Protein AF-A0A8T0DB21-F1 (afdb_monomer_lite)

Organism: NCBI:txid34504

Radius of gyration: 26.45 Å; chains: 1; bounding box: 52×48×106 Å

Foldseek 3Di:
DDDDDDPPPDPPPPPPPPQPQPWFKKKKKWKAWFKKAFPAQAAPVGHGADDDPPDDTFFFKKKKKFKFFDPDPGDGPDMDIATACPDPSHRPRMDGDDQATPPRAGGRHIDIGGLPTPFIWMWMWIARHGPDPVRTLDIDIGGAPDDHSVDAFAQVRWDKDWDWDADPRRGMTTIMIMTMGMDIDGDGPVVVVVVVVVVVVVVVVCVVVVD

Secondary structure (DSSP, 8-state):
----------------------EEEEEEEEEEEEEEEESS-B-TTSPBP--BTTB------EEEEEEEPPSSS--EEEEEEEESTTSTTTT-SEEE--SB-GGG-BSSEEEEEETTS-S-EEEEEEESSTT-GGGEEEEEEEE-----TT----TTTPPPEEEEEEETTTTEEEEEEEEEEEEEEE--HHHHHHHHHHHHHHHHHHHHHT-

Structure (mmCIF, N/CA/C/O backbone):
data_AF-A0A8T0DB21-F1
#
_entry.id   AF-A0A8T0DB21-F1
#
loop_
_atom_site.group_PDB
_atom_site.id
_atom_site.type_symbol
_atom_site.label_atom_id
_atom_site.label_alt_id
_atom_site.label_comp_id
_atom_site.label_asym_id
_atom_site.label_entity_id
_atom_site.label_seq_id
_atom_site.pdbx_PDB_ins_code
_atom_site.Cartn_x
_atom_site.Cartn_y
_atom_site.Cartn_z
_atom_site.occupancy
_atom_site.B_iso_or_equiv
_atom_site.auth_seq_id
_atom_site.auth_comp_id
_atom_site.auth_asym_id
_atom_site.auth_atom_id
_atom_site.pdbx_PDB_model_num
ATOM 1 N N . MET A 1 1 ? -33.278 -34.034 80.032 1.00 36.03 1 MET A N 1
ATOM 2 C CA . MET A 1 1 ? -32.032 -34.299 79.278 1.00 36.03 1 MET A CA 1
ATOM 3 C C . MET A 1 1 ? -32.394 -34.717 77.860 1.00 36.03 1 MET A C 1
ATOM 5 O O . MET A 1 1 ? -33.298 -35.528 77.734 1.00 36.03 1 MET A O 1
ATOM 9 N N . ARG A 1 2 ? -31.649 -34.200 76.863 1.00 31.23 2 ARG A N 1
ATOM 10 C CA . ARG A 1 2 ? -31.683 -34.497 75.406 1.00 31.23 2 ARG A CA 1
ATOM 11 C C . ARG A 1 2 ? -32.970 -34.057 74.681 1.00 31.23 2 ARG A C 1
ATOM 13 O O . ARG A 1 2 ? -34.056 -34.393 75.109 1.00 31.23 2 ARG A O 1
ATOM 20 N N . GLY A 1 3 ? -32.956 -33.317 73.577 1.00 28.53 3 GLY A N 1
ATOM 21 C CA . GLY A 1 3 ? -31.902 -32.670 72.796 1.00 28.53 3 GLY A CA 1
ATOM 22 C C . GLY A 1 3 ? -32.599 -31.888 71.672 1.00 28.53 3 GLY A C 1
ATOM 23 O O . GLY A 1 3 ? -33.492 -32.426 71.025 1.00 28.53 3 GLY A O 1
ATOM 24 N N . ARG A 1 4 ? -32.260 -30.609 71.475 1.00 31.77 4 ARG A N 1
ATOM 25 C CA . ARG A 1 4 ? -32.739 -29.819 70.330 1.00 31.77 4 ARG A CA 1
ATOM 26 C C . ARG A 1 4 ? -31.646 -29.817 69.267 1.00 31.77 4 ARG A C 1
ATOM 28 O O . ARG A 1 4 ? -30.603 -29.203 69.469 1.00 31.77 4 ARG A O 1
ATOM 35 N N . SER A 1 5 ? -31.891 -30.509 68.160 1.00 30.83 5 SER A N 1
ATOM 36 C CA . SER A 1 5 ? -31.097 -30.384 66.940 1.00 30.83 5 SER A CA 1
ATOM 37 C C . SER A 1 5 ? -31.326 -28.998 66.341 1.00 30.83 5 SER A C 1
ATOM 39 O O . SER A 1 5 ? -32.438 -28.670 65.933 1.00 30.83 5 SER A O 1
ATOM 41 N N . VAL A 1 6 ? -30.279 -28.177 66.310 1.00 32.19 6 VAL A N 1
ATOM 42 C CA . VAL A 1 6 ? -30.250 -26.925 65.551 1.00 32.19 6 VAL A CA 1
ATOM 43 C C . VAL A 1 6 ? -29.858 -27.283 64.121 1.00 32.19 6 VAL A C 1
ATOM 45 O O . VAL A 1 6 ? -28.717 -27.653 63.858 1.00 32.19 6 VAL A O 1
ATOM 48 N N . LEU A 1 7 ? -30.821 -27.218 63.202 1.00 30.28 7 LEU A N 1
ATOM 49 C CA . LEU A 1 7 ? -30.566 -27.336 61.771 1.00 30.28 7 LEU A CA 1
ATOM 50 C C . LEU A 1 7 ? -30.018 -25.984 61.285 1.00 30.28 7 LEU A C 1
ATOM 52 O O . LEU A 1 7 ? -30.763 -25.017 61.147 1.00 30.28 7 LEU A O 1
ATOM 56 N N . ILE A 1 8 ? -28.706 -25.897 61.065 1.00 34.16 8 ILE A N 1
ATOM 57 C CA . ILE A 1 8 ? -28.087 -24.751 60.389 1.00 34.16 8 ILE A CA 1
ATOM 58 C C . ILE A 1 8 ? -28.361 -24.927 58.894 1.00 34.16 8 ILE A C 1
ATOM 60 O O . ILE A 1 8 ? -27.695 -25.703 58.210 1.00 34.16 8 ILE A O 1
ATOM 64 N N . GLY A 1 9 ? -29.389 -24.240 58.397 1.00 29.66 9 GLY A N 1
ATOM 65 C CA . GLY A 1 9 ? -29.655 -24.120 56.969 1.00 29.66 9 GLY A CA 1
ATOM 66 C C . GLY A 1 9 ? -28.578 -23.258 56.317 1.00 29.66 9 GLY A C 1
ATOM 67 O O . GLY A 1 9 ? -28.604 -22.035 56.434 1.00 29.66 9 GLY A O 1
ATOM 68 N N . LEU A 1 10 ? -27.625 -23.899 55.641 1.00 31.42 10 LEU A N 1
ATOM 69 C CA . LEU A 1 10 ? -26.682 -23.233 54.750 1.00 31.42 10 LEU A CA 1
ATOM 70 C C . LEU A 1 10 ? -27.482 -22.675 53.558 1.00 31.42 10 LEU A C 1
ATOM 72 O O . LEU A 1 10 ? -27.858 -23.414 52.648 1.00 31.42 10 LEU A O 1
ATOM 76 N N . LEU A 1 11 ? -27.783 -21.375 53.573 1.00 32.22 11 LEU A N 1
ATOM 77 C CA . LEU A 1 11 ? -28.272 -20.667 52.392 1.00 32.22 11 LEU A CA 1
ATOM 78 C C . LEU A 1 11 ? -27.145 -20.659 51.350 1.00 32.22 11 LEU A C 1
ATOM 80 O O . LEU A 1 11 ? -26.222 -19.850 51.414 1.00 32.22 11 LEU A O 1
ATOM 84 N N . LEU A 1 12 ? -27.224 -21.579 50.388 1.00 31.39 12 LEU A N 1
ATOM 85 C CA . LEU A 1 12 ? -26.525 -21.488 49.109 1.00 31.39 12 LEU A CA 1
ATOM 86 C C . LEU A 1 12 ? -27.077 -20.267 48.365 1.00 31.39 12 LEU A C 1
ATOM 88 O O . LEU A 1 12 ? -28.037 -20.357 47.601 1.00 31.39 12 LEU A O 1
ATOM 92 N N . THR A 1 13 ? -26.482 -19.102 48.602 1.00 30.30 13 THR A N 1
ATOM 93 C CA . THR A 1 13 ? -26.614 -17.960 47.704 1.00 30.30 13 THR A CA 1
ATOM 94 C C . THR A 1 13 ? -25.937 -18.333 46.391 1.00 30.30 13 THR A C 1
ATOM 96 O O . THR A 1 13 ? -24.726 -18.213 46.216 1.00 30.30 13 THR A O 1
ATOM 99 N N . VAL A 1 14 ? -26.734 -18.829 45.445 1.00 31.25 14 VAL A N 1
ATOM 100 C CA . VAL A 1 14 ? -26.340 -18.881 44.040 1.00 31.25 14 VAL A CA 1
ATOM 101 C C . VAL A 1 14 ? -26.150 -17.432 43.606 1.00 31.25 14 VAL A C 1
ATOM 103 O O . VAL A 1 14 ? -27.110 -16.729 43.296 1.00 31.25 14 VAL A O 1
ATOM 106 N N . PHE A 1 15 ? -24.903 -16.960 43.628 1.00 30.09 15 PHE A N 1
ATOM 107 C CA . PHE A 1 15 ? -24.512 -15.766 42.897 1.00 30.09 15 PHE A CA 1
ATOM 108 C C . PHE A 1 15 ? -24.752 -16.061 41.417 1.00 30.09 15 PHE A C 1
ATOM 110 O O . PHE A 1 15 ? -23.891 -16.598 40.721 1.00 30.09 15 PHE A O 1
ATOM 117 N N . VAL A 1 16 ? -25.940 -15.718 40.924 1.00 32.66 16 VAL A N 1
ATOM 118 C CA . VAL A 1 16 ? -26.150 -15.507 39.497 1.00 32.66 16 VAL A CA 1
ATOM 119 C C . VAL A 1 16 ? -25.375 -14.236 39.179 1.00 32.66 16 VAL A C 1
ATOM 121 O O . VAL A 1 16 ? -25.896 -13.128 39.276 1.00 32.66 16 VAL A O 1
ATOM 124 N N . SER A 1 17 ? -24.077 -14.380 38.898 1.00 35.19 17 SER A N 1
ATOM 125 C CA . SER A 1 17 ? -23.310 -13.286 38.320 1.00 35.19 17 SER A CA 1
ATOM 126 C C . SER A 1 17 ? -24.061 -12.843 37.065 1.00 35.19 17 SER A C 1
ATOM 128 O O . SER A 1 17 ? -24.335 -13.697 36.213 1.00 35.19 17 SER A O 1
ATOM 130 N N . PRO A 1 18 ? -24.427 -11.556 36.926 1.00 40.50 18 PRO A N 1
ATOM 131 C CA . PRO A 1 18 ? -24.965 -11.087 35.665 1.00 40.50 18 PRO A CA 1
ATOM 132 C C . PRO A 1 18 ? -23.928 -11.436 34.603 1.00 40.50 18 PRO A C 1
ATOM 134 O O . PRO A 1 18 ? -22.737 -11.160 34.772 1.00 40.50 18 PRO A O 1
ATOM 137 N N . VAL A 1 19 ? -24.361 -12.101 33.534 1.00 42.97 19 VAL A N 1
ATOM 138 C CA . VAL A 1 19 ? -23.538 -12.264 32.340 1.00 42.97 19 VAL A CA 1
ATOM 139 C C . VAL A 1 19 ? -23.320 -10.850 31.817 1.00 42.97 19 VAL A C 1
ATOM 141 O O . VAL A 1 19 ? -24.150 -10.303 31.095 1.00 42.97 19 VAL A O 1
ATOM 144 N N . VAL A 1 20 ? -22.243 -10.205 32.268 1.00 43.56 20 VAL A N 1
ATOM 145 C CA . VAL A 1 20 ? -21.832 -8.905 31.757 1.00 43.56 20 VAL A CA 1
ATOM 146 C C . VAL A 1 20 ? 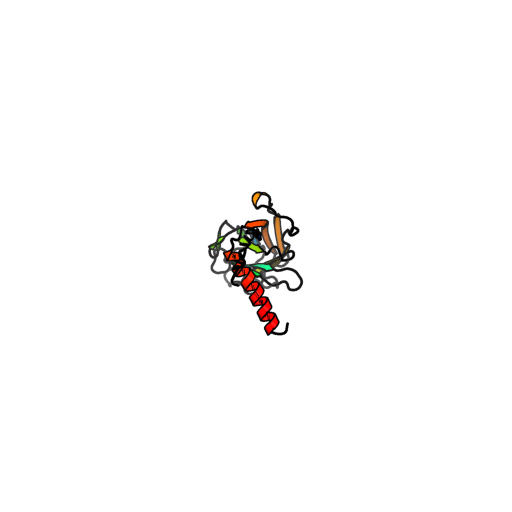-21.383 -9.173 30.330 1.00 43.56 20 VAL A C 1
ATOM 148 O O . VAL A 1 20 ? -20.265 -9.630 30.082 1.00 43.56 20 VAL A O 1
ATOM 151 N N . ASN A 1 21 ? -22.299 -8.957 29.387 1.00 45.28 21 ASN A N 1
ATOM 152 C CA . ASN A 1 21 ? -22.009 -8.961 27.964 1.00 45.28 21 ASN A CA 1
ATOM 153 C C . ASN A 1 21 ? -21.019 -7.827 27.696 1.00 45.28 21 ASN A C 1
ATOM 155 O O . ASN A 1 21 ? -21.396 -6.687 27.437 1.00 45.28 21 ASN A O 1
ATOM 159 N N . HIS A 1 22 ? -19.728 -8.129 27.800 1.00 53.56 22 HIS A N 1
ATOM 160 C CA . HIS A 1 22 ? -18.688 -7.191 27.424 1.00 53.56 22 HIS A CA 1
ATOM 161 C C . HIS A 1 22 ? -18.639 -7.117 25.902 1.00 53.56 22 HIS A C 1
ATOM 163 O O . HIS A 1 22 ? -18.073 -7.985 25.228 1.00 53.56 22 HIS A O 1
ATOM 169 N N . THR A 1 23 ? -19.226 -6.057 25.360 1.00 59.41 23 THR A N 1
ATOM 170 C CA . THR A 1 23 ? -19.050 -5.673 23.964 1.00 59.41 23 THR A CA 1
ATOM 171 C C . THR A 1 23 ? -17.566 -5.416 23.731 1.00 59.41 23 THR A C 1
ATOM 173 O O . THR A 1 23 ? -16.976 -4.521 24.336 1.00 59.41 23 THR A O 1
ATOM 176 N N . THR A 1 24 ? -16.933 -6.233 22.889 1.00 68.12 24 THR A N 1
ATOM 177 C CA . THR A 1 24 ? -15.571 -5.948 22.437 1.00 68.12 24 THR A CA 1
ATOM 178 C C . THR A 1 24 ? -15.682 -5.153 21.144 1.00 68.12 24 THR A C 1
ATOM 180 O O . THR A 1 24 ? -16.337 -5.586 20.198 1.00 68.12 24 THR A O 1
ATOM 183 N N . SER A 1 25 ? -15.048 -3.986 21.107 1.00 73.00 25 SER A N 1
ATOM 184 C CA . SER A 1 25 ? -14.951 -3.163 19.905 1.00 73.00 25 SER A CA 1
ATOM 185 C C . SER A 1 25 ? -13.592 -3.378 19.246 1.00 73.00 25 SER A C 1
ATOM 187 O O . SER A 1 25 ? -12.566 -3.309 19.925 1.00 73.00 25 SER A O 1
ATOM 189 N N . LEU A 1 26 ? -13.573 -3.594 17.938 1.00 86.44 26 LEU A N 1
ATOM 190 C CA . LEU A 1 26 ? -12.357 -3.684 17.136 1.00 86.44 26 LEU A CA 1
ATOM 191 C C . LEU A 1 26 ? -12.421 -2.652 16.018 1.00 86.44 26 LEU A C 1
ATOM 193 O O . LEU A 1 26 ? -13.464 -2.478 15.394 1.00 86.44 26 LEU A O 1
ATOM 197 N N . ARG A 1 27 ? -11.313 -1.970 15.743 1.00 89.06 27 ARG A N 1
ATOM 198 C CA . ARG A 1 27 ? -11.258 -1.026 14.631 1.00 89.06 27 ARG A CA 1
ATOM 199 C C . ARG A 1 27 ? -10.870 -1.742 13.360 1.00 89.06 27 ARG A C 1
ATOM 201 O O . ARG A 1 27 ? -9.979 -2.587 13.342 1.00 89.06 27 ARG A O 1
ATOM 208 N N . VAL A 1 28 ? -11.560 -1.389 12.293 1.00 92.38 28 VAL A N 1
ATOM 209 C CA . VAL A 1 28 ? -11.324 -1.915 10.962 1.00 92.38 28 VAL A CA 1
ATOM 210 C C . VAL A 1 28 ? -10.808 -0.779 10.104 1.00 92.38 28 VAL A C 1
ATOM 212 O O . VAL A 1 28 ? -11.461 0.254 9.974 1.00 92.38 28 VAL A O 1
ATOM 215 N N . VAL A 1 29 ? -9.633 -0.983 9.518 1.00 94.56 29 VAL A N 1
ATOM 216 C CA . VAL A 1 29 ? -9.047 -0.085 8.525 1.00 94.56 29 VAL A CA 1
ATOM 217 C C . VAL A 1 29 ? -9.172 -0.772 7.174 1.00 94.56 29 VAL A C 1
ATOM 219 O O . VAL A 1 29 ? -8.569 -1.819 6.939 1.00 94.56 29 VAL A O 1
ATOM 222 N N . LEU A 1 30 ? -9.979 -0.196 6.290 1.00 96.94 30 LEU A N 1
ATOM 223 C CA . LEU A 1 30 ? -10.076 -0.614 4.901 1.00 96.94 30 LEU A CA 1
ATOM 224 C C . LEU A 1 30 ? -9.165 0.249 4.038 1.00 96.94 30 LEU A C 1
ATOM 226 O O . LEU A 1 30 ? -9.228 1.475 4.111 1.00 96.94 30 LEU A O 1
ATOM 230 N N . VAL A 1 31 ? -8.364 -0.389 3.189 1.00 97.81 31 VAL A N 1
ATOM 231 C CA . VAL A 1 31 ? -7.468 0.283 2.242 1.00 97.81 31 VAL A CA 1
ATOM 232 C C . VAL A 1 31 ? -7.844 -0.138 0.831 1.00 97.81 31 VAL A C 1
ATOM 234 O O . VAL A 1 31 ? -7.648 -1.289 0.440 1.00 97.81 31 VAL A O 1
ATOM 237 N N . ARG A 1 32 ? -8.403 0.797 0.065 1.00 98.12 32 ARG A N 1
ATOM 238 C CA . ARG A 1 32 ? -8.745 0.611 -1.342 1.00 98.12 32 ARG A CA 1
ATOM 239 C C . ARG A 1 32 ? -7.638 1.165 -2.220 1.00 98.12 32 ARG A C 1
ATOM 241 O O . ARG A 1 32 ? -7.385 2.363 -2.197 1.00 98.12 32 ARG A O 1
ATOM 248 N N . TRP A 1 33 ? -7.026 0.317 -3.027 1.00 97.75 33 TRP A N 1
ATOM 249 C CA . TRP A 1 33 ? -6.089 0.732 -4.064 1.00 97.75 33 TRP A CA 1
ATOM 250 C C . TRP A 1 33 ? -6.864 1.118 -5.322 1.00 97.75 33 TRP A C 1
ATOM 252 O O . TRP A 1 33 ? -7.788 0.401 -5.702 1.00 97.75 33 TRP A O 1
ATOM 262 N N . SER A 1 34 ? -6.497 2.225 -5.966 1.00 97.88 34 SER A N 1
ATOM 263 C CA . SER A 1 34 ? -7.195 2.718 -7.163 1.00 97.88 34 SER A CA 1
ATOM 264 C C . SER A 1 34 ? -6.284 2.725 -8.384 1.00 97.88 34 SER A C 1
ATOM 266 O O . SER A 1 34 ? -6.613 2.135 -9.413 1.00 97.88 34 SER A O 1
ATOM 268 N N . LYS A 1 35 ? -5.110 3.354 -8.270 1.00 98.00 35 LYS A N 1
ATOM 269 C CA . LYS A 1 35 ? -4.179 3.508 -9.390 1.00 98.00 35 LYS A CA 1
ATOM 270 C C . LYS A 1 35 ? -2.732 3.499 -8.918 1.00 98.00 35 LYS A C 1
ATOM 272 O O . LYS A 1 35 ? -2.417 4.074 -7.882 1.00 98.00 35 LYS A O 1
ATOM 277 N N . PHE A 1 36 ? -1.861 2.898 -9.713 1.00 97.38 36 PHE A N 1
ATOM 278 C CA . PHE A 1 36 ? -0.420 3.113 -9.672 1.00 97.38 36 PHE A CA 1
ATOM 279 C C . PHE A 1 36 ? 0.024 3.664 -11.024 1.00 97.38 36 PHE A C 1
ATOM 281 O O . PHE A 1 36 ? -0.455 3.221 -12.071 1.00 97.38 36 PHE A O 1
ATOM 288 N N . HIS A 1 37 ? 0.931 4.632 -11.003 1.00 96.00 37 HIS A N 1
ATOM 289 C CA . HIS A 1 37 ? 1.578 5.138 -12.199 1.00 96.00 37 HIS A CA 1
ATOM 290 C C . HIS A 1 37 ? 3.049 5.443 -11.930 1.00 96.00 37 HIS A C 1
ATOM 292 O O . HIS A 1 37 ? 3.384 6.078 -10.934 1.00 96.00 37 HIS A O 1
ATOM 298 N N . GLN A 1 38 ? 3.908 5.037 -12.853 1.00 92.69 38 GLN A N 1
ATOM 299 C CA . GLN A 1 38 ? 5.325 5.348 -12.871 1.00 92.69 38 GLN A CA 1
ATOM 300 C C . GLN A 1 38 ? 5.675 5.993 -14.210 1.00 92.69 38 GLN A C 1
ATOM 302 O O . GLN A 1 38 ? 5.597 5.352 -15.262 1.00 92.69 38 GLN A O 1
ATOM 307 N N . ALA A 1 39 ? 6.080 7.262 -14.174 1.00 89.56 39 ALA A N 1
ATOM 308 C CA . ALA A 1 39 ? 6.389 8.008 -15.392 1.00 89.56 39 ALA A CA 1
ATOM 309 C C . ALA A 1 39 ? 7.773 7.658 -15.963 1.00 89.56 39 ALA A C 1
ATOM 311 O O . ALA A 1 39 ? 7.979 7.750 -17.172 1.00 89.56 39 ALA A O 1
ATOM 312 N N . ALA A 1 40 ? 8.719 7.247 -15.112 1.00 87.94 40 ALA A N 1
ATOM 313 C CA . ALA A 1 40 ? 10.057 6.844 -15.531 1.00 87.94 40 ALA A CA 1
ATOM 314 C C . ALA A 1 40 ? 10.494 5.548 -14.828 1.00 87.94 40 ALA A C 1
ATOM 316 O O . ALA A 1 40 ? 10.259 5.410 -13.629 1.00 87.94 40 ALA A O 1
ATOM 317 N N . PRO A 1 41 ? 11.134 4.609 -15.545 1.00 89.06 41 PRO A N 1
ATOM 318 C CA . PRO A 1 41 ? 11.516 3.296 -15.030 1.00 89.06 41 PRO A CA 1
ATOM 319 C C . PRO A 1 41 ? 12.806 3.370 -14.196 1.00 89.06 41 PRO A C 1
ATOM 321 O O . PRO A 1 41 ? 13.816 2.760 -14.536 1.00 89.06 41 PRO A O 1
ATOM 324 N N . ILE A 1 42 ? 12.776 4.172 -13.136 1.00 89.25 42 ILE A N 1
ATOM 325 C CA . ILE A 1 42 ? 13.904 4.446 -12.243 1.00 89.25 42 ILE A CA 1
ATOM 326 C C . ILE A 1 42 ? 13.543 4.014 -10.827 1.00 89.25 42 ILE A C 1
ATOM 328 O O . ILE A 1 42 ? 12.421 4.236 -10.360 1.00 89.25 42 ILE A O 1
ATOM 332 N N . GLN A 1 43 ? 14.509 3.398 -10.159 1.00 89.44 43 GLN A N 1
ATOM 333 C CA . GLN A 1 43 ? 14.459 3.075 -8.744 1.00 89.44 43 GLN A CA 1
ATOM 334 C C . GLN A 1 43 ? 14.656 4.337 -7.896 1.00 89.44 43 GLN A C 1
ATOM 336 O O . GLN A 1 43 ? 15.034 5.400 -8.395 1.00 89.44 43 GLN A O 1
ATOM 341 N N . LEU A 1 44 ? 14.380 4.234 -6.597 1.00 87.94 44 LEU A N 1
ATOM 342 C CA . LEU A 1 44 ? 14.502 5.347 -5.660 1.00 87.94 44 LEU A CA 1
ATOM 343 C C . LEU A 1 44 ? 15.949 5.844 -5.521 1.00 87.94 44 LEU A C 1
ATOM 345 O O . LEU A 1 44 ? 16.160 7.026 -5.267 1.00 87.94 44 LEU A O 1
ATOM 349 N N . ASP A 1 45 ? 16.928 4.961 -5.713 1.00 87.75 45 ASP A N 1
ATOM 350 C CA . ASP A 1 45 ? 18.361 5.273 -5.696 1.00 87.75 45 ASP A CA 1
ATOM 351 C C . ASP A 1 45 ? 18.894 5.829 -7.033 1.00 87.75 45 ASP A C 1
ATOM 353 O O . ASP A 1 45 ? 20.085 6.098 -7.168 1.00 87.75 45 ASP A O 1
ATOM 357 N N . GLY A 1 46 ? 18.019 6.010 -8.028 1.00 86.31 46 GLY A N 1
ATOM 358 C CA . GLY A 1 46 ? 18.364 6.542 -9.343 1.00 86.31 46 GLY A CA 1
ATOM 359 C C . GLY A 1 46 ? 18.839 5.502 -10.358 1.00 86.31 46 GLY A C 1
ATOM 360 O O . GLY A 1 46 ? 19.014 5.854 -11.526 1.00 86.31 46 GLY A O 1
ATOM 361 N N . ARG A 1 47 ? 18.997 4.226 -9.982 1.00 87.44 47 ARG A N 1
ATOM 362 C CA . ARG A 1 47 ? 19.323 3.168 -10.948 1.00 87.44 47 ARG A CA 1
ATOM 363 C C . ARG A 1 47 ? 18.132 2.890 -11.871 1.00 87.44 47 ARG A C 1
ATOM 365 O O . ARG A 1 47 ? 16.983 2.911 -11.419 1.00 87.44 47 ARG A O 1
ATOM 372 N N . PRO A 1 48 ? 18.358 2.602 -13.162 1.00 87.06 48 PRO A N 1
ATOM 373 C CA . PRO A 1 48 ? 17.283 2.145 -14.028 1.00 87.06 48 PRO A CA 1
ATOM 374 C C . PRO A 1 48 ? 16.751 0.788 -13.545 1.00 87.06 48 PRO A C 1
ATOM 376 O O . PRO A 1 48 ? 17.485 -0.048 -13.015 1.00 87.06 48 PRO A O 1
ATOM 379 N N . CYS A 1 49 ? 15.461 0.548 -13.751 1.00 85.25 49 CYS A N 1
ATOM 380 C CA . CYS A 1 49 ? 14.907 -0.800 -13.673 1.00 85.25 49 CYS A CA 1
ATOM 381 C C . CYS A 1 49 ? 15.478 -1.683 -14.786 1.00 85.25 49 CYS A C 1
ATOM 383 O O . CYS A 1 49 ? 16.049 -1.168 -15.747 1.00 85.25 49 CYS A O 1
ATOM 385 N N . VAL A 1 50 ? 15.300 -3.004 -14.657 1.00 75.31 50 VAL A N 1
ATOM 386 C CA . VAL A 1 50 ? 15.867 -4.009 -15.571 1.00 75.31 50 VAL A CA 1
ATOM 387 C C . VAL A 1 50 ? 15.744 -3.558 -17.030 1.00 75.31 50 VAL A C 1
ATOM 389 O O . VAL A 1 50 ? 14.643 -3.360 -17.551 1.00 75.31 50 VAL A O 1
ATOM 392 N N . SER A 1 51 ? 16.902 -3.387 -17.663 1.00 62.59 51 SER A N 1
ATOM 393 C CA . SER A 1 51 ? 17.057 -3.117 -19.086 1.00 62.59 51 SER A CA 1
ATOM 394 C C . SER A 1 51 ? 17.602 -4.389 -19.716 1.00 62.59 51 SER A C 1
ATOM 396 O O . SER A 1 51 ? 18.613 -4.915 -19.261 1.00 62.59 51 SER A O 1
ATOM 398 N N . THR A 1 52 ? 16.927 -4.904 -20.737 1.00 59.22 52 THR A N 1
ATOM 399 C CA . THR A 1 52 ? 17.543 -5.887 -21.639 1.00 59.22 52 THR A CA 1
ATOM 400 C C . THR A 1 52 ? 17.917 -5.147 -22.913 1.00 59.22 52 THR A C 1
ATOM 402 O O . THR A 1 52 ? 17.225 -4.195 -23.268 1.00 59.22 52 THR A O 1
ATOM 405 N N . ASP A 1 53 ? 18.956 -5.581 -23.628 1.00 56.06 53 ASP A N 1
ATOM 406 C CA . ASP A 1 53 ? 19.463 -4.895 -24.835 1.00 56.06 53 ASP A CA 1
ATOM 407 C C . ASP A 1 53 ? 18.399 -4.655 -25.924 1.00 56.06 53 ASP A C 1
ATOM 409 O O . ASP A 1 53 ? 18.602 -3.871 -26.846 1.00 56.06 53 ASP A O 1
ATOM 413 N N . LYS A 1 54 ? 17.242 -5.324 -25.825 1.00 62.03 54 LYS A N 1
ATOM 414 C CA . LYS A 1 54 ? 16.144 -5.266 -26.795 1.00 62.03 54 LYS A CA 1
ATOM 415 C C . LYS A 1 54 ? 14.915 -4.479 -26.327 1.00 62.03 54 LYS A C 1
ATOM 417 O O . LYS A 1 54 ? 13.982 -4.333 -27.115 1.00 62.03 54 LYS A O 1
ATOM 422 N N . GLN A 1 55 ? 14.853 -4.006 -25.079 1.00 64.12 55 GLN A N 1
ATOM 423 C CA . GLN A 1 55 ? 13.673 -3.310 -24.550 1.00 64.12 55 GLN A CA 1
ATOM 424 C C . GLN A 1 55 ? 14.046 -2.115 -23.672 1.00 64.12 55 GLN A C 1
ATOM 426 O O . GLN A 1 55 ? 14.984 -2.205 -22.880 1.00 64.12 55 GLN A O 1
ATOM 431 N N . PRO A 1 56 ? 13.282 -1.007 -23.754 1.00 67.25 56 PRO A N 1
ATOM 432 C CA . PRO A 1 56 ? 13.475 0.108 -22.843 1.00 67.25 56 PRO A CA 1
ATOM 433 C C . PRO A 1 56 ? 13.283 -0.371 -21.396 1.00 67.25 56 PRO A C 1
ATOM 435 O O . PRO A 1 56 ? 12.423 -1.229 -21.155 1.00 67.25 56 PRO A O 1
ATOM 438 N N . PRO A 1 57 ? 14.031 0.193 -20.431 1.00 77.31 57 PRO A N 1
ATOM 439 C CA . PRO A 1 57 ? 13.940 -0.211 -19.038 1.00 77.31 57 PRO A CA 1
ATOM 440 C C . PRO A 1 57 ? 12.489 -0.161 -18.559 1.00 77.31 57 PRO A C 1
ATOM 442 O O . PRO A 1 57 ? 11.730 0.770 -18.865 1.00 77.31 57 PRO A O 1
ATOM 445 N N . SER A 1 58 ? 12.082 -1.189 -17.823 1.00 81.88 58 SER A N 1
ATOM 446 C CA . SER A 1 58 ? 10.743 -1.257 -17.253 1.00 81.88 58 SER A CA 1
ATOM 447 C C . SER A 1 58 ? 10.759 -1.999 -15.928 1.00 81.88 58 SER A C 1
ATOM 449 O O . SER A 1 58 ? 11.493 -2.967 -15.738 1.00 81.88 58 SER A O 1
ATOM 451 N N . CYS A 1 59 ? 9.950 -1.512 -14.995 1.00 88.56 59 CYS A N 1
ATOM 452 C CA . CYS A 1 59 ? 9.873 -2.043 -13.645 1.00 88.56 59 CYS A CA 1
ATOM 453 C C . CYS A 1 59 ? 8.695 -3.010 -13.529 1.00 88.56 59 CYS A C 1
ATOM 455 O O . CYS A 1 59 ? 7.650 -2.808 -14.150 1.00 88.56 59 CYS A O 1
ATOM 457 N N . SER A 1 60 ? 8.840 -4.041 -12.703 1.00 91.88 60 SER A N 1
ATOM 458 C CA . SER A 1 60 ? 7.736 -4.940 -12.346 1.00 91.88 60 SER A CA 1
ATOM 459 C C . SER A 1 60 ? 7.304 -4.641 -10.912 1.00 91.88 60 SER A C 1
ATOM 461 O O . SER A 1 60 ? 7.885 -5.198 -9.988 1.00 91.88 60 SER A O 1
ATOM 463 N N . PRO A 1 61 ? 6.347 -3.719 -10.694 1.00 94.06 61 PRO A N 1
ATOM 464 C CA . PRO A 1 61 ? 6.029 -3.243 -9.357 1.00 94.06 61 PRO A CA 1
ATOM 465 C C . PRO A 1 61 ? 5.423 -4.349 -8.483 1.00 94.06 61 PRO A C 1
ATOM 467 O O . PRO A 1 61 ? 4.369 -4.914 -8.796 1.00 94.06 61 PRO A O 1
ATOM 470 N N . ALA A 1 62 ? 6.073 -4.603 -7.354 1.00 95.44 62 ALA A N 1
ATOM 471 C CA . ALA A 1 62 ? 5.582 -5.394 -6.237 1.00 95.44 62 ALA A CA 1
ATOM 472 C C . ALA A 1 62 ? 5.269 -4.466 -5.059 1.00 95.44 62 ALA A C 1
ATOM 474 O O . ALA A 1 62 ? 6.071 -3.604 -4.695 1.00 95.44 62 ALA A O 1
ATOM 475 N N . PHE A 1 63 ? 4.088 -4.633 -4.476 1.00 96.62 63 PHE A N 1
ATOM 476 C CA . PHE A 1 63 ? 3.523 -3.764 -3.454 1.00 96.62 63 PHE A CA 1
ATOM 477 C C . PHE A 1 63 ? 3.506 -4.487 -2.115 1.00 96.62 63 PHE A C 1
ATOM 479 O O . PHE A 1 63 ? 2.923 -5.564 -1.984 1.00 96.62 63 PHE A O 1
ATOM 486 N N . GLU A 1 64 ? 4.094 -3.862 -1.109 1.00 96.38 64 GLU A N 1
ATOM 487 C CA . GLU A 1 64 ? 3.978 -4.259 0.283 1.00 96.38 64 GLU A CA 1
ATOM 488 C C . GLU A 1 64 ? 3.263 -3.155 1.054 1.00 96.38 64 GLU A C 1
ATOM 490 O O . GLU A 1 64 ? 3.588 -1.973 0.934 1.00 96.38 64 GLU A O 1
ATOM 495 N N . ILE A 1 65 ? 2.286 -3.545 1.862 1.00 96.75 65 ILE A N 1
ATOM 496 C CA . ILE A 1 65 ? 1.631 -2.664 2.817 1.00 96.75 65 ILE A CA 1
ATOM 497 C C . ILE A 1 65 ? 1.705 -3.282 4.199 1.00 96.75 65 ILE A C 1
ATOM 499 O O . ILE A 1 65 ? 1.441 -4.468 4.389 1.00 96.75 65 ILE A O 1
ATOM 503 N N . CYS A 1 66 ? 2.069 -2.452 5.159 1.00 95.31 66 CYS A N 1
ATOM 504 C CA . CYS A 1 66 ? 2.290 -2.832 6.532 1.00 95.31 66 CYS A CA 1
ATOM 505 C C . CYS A 1 66 ? 1.514 -1.886 7.451 1.00 95.31 66 CYS A C 1
ATOM 507 O O . CYS A 1 66 ? 1.701 -0.669 7.399 1.00 95.31 66 CYS A O 1
ATOM 509 N N . LEU A 1 67 ? 0.659 -2.439 8.307 1.00 94.25 67 LEU A N 1
ATOM 510 C CA . LEU A 1 67 ? 0.091 -1.719 9.437 1.00 94.25 67 LEU A CA 1
ATOM 511 C C . LEU A 1 67 ? 1.155 -1.610 10.528 1.00 94.25 67 LEU A C 1
ATOM 513 O O . LEU A 1 67 ? 1.655 -2.619 11.026 1.00 94.25 67 LEU A O 1
ATOM 517 N N . LEU A 1 68 ? 1.492 -0.380 10.894 1.00 91.88 68 LEU A N 1
ATOM 518 C CA . LEU A 1 68 ? 2.392 -0.078 11.993 1.00 91.88 68 LEU A CA 1
ATOM 519 C C . LEU A 1 68 ? 1.586 0.176 13.264 1.00 91.88 68 LEU A C 1
ATOM 521 O O . LEU A 1 68 ? 0.624 0.952 13.238 1.00 91.88 68 LEU A O 1
ATOM 525 N N . ASN A 1 69 ? 2.031 -0.412 14.373 1.00 85.31 69 ASN A N 1
ATOM 526 C CA . ASN A 1 69 ? 1.590 0.018 15.696 1.00 85.31 69 ASN A CA 1
ATOM 527 C C . ASN A 1 69 ? 2.074 1.454 15.996 1.00 85.31 69 ASN A C 1
ATOM 529 O O . ASN A 1 69 ? 2.833 2.080 15.241 1.00 85.31 69 ASN A O 1
ATOM 533 N N . SER A 1 70 ? 1.613 1.998 17.116 1.00 74.25 70 SER A N 1
ATOM 534 C CA . SER A 1 70 ? 1.932 3.359 17.530 1.00 74.25 70 SER A CA 1
ATOM 535 C C . SER A 1 70 ? 3.416 3.609 17.827 1.00 74.25 70 SER A C 1
ATOM 537 O O . SER A 1 70 ? 4.205 2.704 18.090 1.00 74.25 70 SER A O 1
ATOM 539 N N . PHE A 1 71 ? 3.777 4.895 17.886 1.00 57.91 71 PHE A N 1
ATOM 540 C CA . PHE A 1 71 ? 5.046 5.366 18.458 1.00 57.91 71 PHE A CA 1
ATOM 541 C C . PHE A 1 71 ? 5.267 4.816 19.889 1.00 57.91 71 PHE A C 1
ATOM 543 O O . PHE A 1 71 ? 4.277 4.627 20.602 1.00 57.91 71 PHE A O 1
ATOM 550 N N . PRO A 1 72 ? 6.522 4.607 20.347 1.00 57.69 72 PRO A N 1
ATOM 551 C CA . PRO A 1 72 ? 7.791 4.888 19.660 1.00 57.69 72 PRO A CA 1
ATOM 552 C C . PRO A 1 72 ? 8.348 3.739 18.811 1.00 57.69 72 PRO A C 1
ATOM 554 O O . PRO A 1 72 ? 9.024 3.987 17.816 1.00 57.69 72 PRO A O 1
ATOM 557 N N . ASN A 1 73 ? 8.013 2.491 19.129 1.00 65.19 73 ASN A N 1
ATOM 558 C CA . ASN A 1 73 ? 8.532 1.320 18.426 1.00 65.19 73 ASN A CA 1
ATOM 559 C C . ASN A 1 73 ? 7.571 0.891 17.317 1.00 65.19 73 ASN A C 1
ATOM 561 O O . ASN A 1 73 ? 6.939 -0.156 17.443 1.00 65.19 73 ASN A O 1
ATOM 565 N N . ARG A 1 74 ? 7.483 1.705 16.251 1.00 77.69 74 ARG A N 1
ATOM 566 C CA . ARG A 1 74 ? 6.690 1.421 15.041 1.00 77.69 74 ARG A CA 1
ATOM 567 C C . ARG A 1 74 ? 7.144 0.109 14.398 1.00 77.69 74 ARG A C 1
ATOM 569 O O . ARG A 1 74 ? 8.068 0.085 13.588 1.00 77.69 74 ARG A O 1
ATOM 576 N N . ARG A 1 75 ? 6.495 -0.984 14.768 1.00 86.81 75 ARG A N 1
ATOM 577 C CA . ARG A 1 75 ? 6.692 -2.332 14.246 1.00 86.81 75 ARG A CA 1
ATOM 578 C C . ARG A 1 75 ? 5.523 -2.707 13.360 1.00 86.81 75 ARG A C 1
ATOM 580 O O . ARG A 1 75 ? 4.385 -2.308 13.603 1.00 86.81 75 ARG A O 1
ATOM 587 N N . CYS A 1 76 ? 5.827 -3.505 12.346 1.00 90.62 76 CYS A N 1
ATOM 588 C CA . CYS A 1 76 ? 4.805 -4.074 11.495 1.00 90.62 76 CYS A CA 1
ATOM 589 C C . CYS A 1 76 ? 3.996 -5.119 12.259 1.00 90.62 76 CYS A C 1
ATOM 591 O O . CYS A 1 76 ? 4.572 -6.087 12.750 1.00 90.62 76 CYS A O 1
ATOM 593 N N . THR A 1 77 ? 2.684 -4.928 12.363 1.00 90.94 77 THR A N 1
ATOM 594 C CA . THR A 1 77 ? 1.780 -5.873 13.035 1.00 90.94 77 THR A CA 1
ATOM 595 C C . THR A 1 77 ? 0.995 -6.723 12.044 1.00 90.94 77 THR A C 1
ATOM 597 O O . THR A 1 77 ? 0.710 -7.882 12.326 1.00 90.94 77 THR A O 1
ATOM 600 N N . GLN A 1 78 ? 0.674 -6.174 10.871 1.00 93.56 78 GLN A N 1
ATOM 601 C CA . GLN A 1 78 ? 0.001 -6.877 9.779 1.00 93.56 78 GLN A CA 1
ATOM 602 C C . GLN A 1 78 ? 0.599 -6.446 8.445 1.00 93.56 78 GLN A C 1
ATOM 604 O O . GLN A 1 78 ? 0.646 -5.252 8.152 1.00 93.56 78 GLN A O 1
ATOM 609 N N . THR A 1 79 ? 0.989 -7.415 7.620 1.00 95.12 79 THR A N 1
ATOM 610 C CA . THR A 1 79 ? 1.578 -7.175 6.298 1.00 95.12 79 THR A CA 1
ATOM 611 C C . THR A 1 79 ? 0.726 -7.820 5.216 1.00 95.12 79 THR A C 1
ATOM 613 O O . THR A 1 79 ? 0.167 -8.899 5.403 1.00 95.12 79 THR A O 1
ATOM 616 N N . SER A 1 80 ? 0.638 -7.186 4.054 1.00 95.44 80 SER A N 1
ATOM 617 C CA . SER A 1 80 ? 0.098 -7.788 2.837 1.00 95.44 80 SER A CA 1
ATOM 618 C C . SER A 1 80 ? 0.984 -7.441 1.649 1.00 95.44 80 SER A C 1
ATOM 620 O O . SER A 1 80 ? 1.519 -6.336 1.561 1.00 95.44 80 SER A O 1
ATOM 622 N N . ARG A 1 81 ? 1.153 -8.409 0.749 1.00 95.62 81 ARG A N 1
ATOM 623 C CA . ARG A 1 81 ? 2.078 -8.361 -0.386 1.00 95.62 81 ARG A CA 1
ATOM 624 C C . ARG A 1 81 ? 1.372 -8.819 -1.652 1.00 95.62 81 ARG A C 1
ATOM 626 O O . ARG A 1 81 ? 0.651 -9.812 -1.613 1.00 95.62 81 ARG A O 1
ATOM 633 N N . PHE A 1 82 ? 1.560 -8.103 -2.755 1.00 95.31 82 PHE A N 1
ATOM 634 C CA . PHE A 1 82 ? 0.966 -8.448 -4.049 1.00 95.31 82 PHE A CA 1
ATOM 635 C C . PHE A 1 82 ? 1.707 -7.788 -5.214 1.00 95.31 82 PHE A C 1
ATOM 637 O O . PHE A 1 82 ? 2.470 -6.845 -5.028 1.00 95.31 82 PHE A O 1
ATOM 644 N N . GLY A 1 83 ? 1.431 -8.242 -6.436 1.00 93.94 83 GLY A N 1
ATOM 645 C CA . GLY A 1 83 ? 2.106 -7.750 -7.637 1.00 93.94 83 GLY A CA 1
ATOM 646 C C . GLY A 1 83 ? 3.423 -8.471 -7.892 1.00 93.94 83 GLY A C 1
ATOM 647 O O . GLY A 1 83 ? 3.582 -9.615 -7.476 1.00 93.94 83 GLY A O 1
ATOM 648 N N . GLY A 1 84 ? 4.336 -7.808 -8.596 1.00 89.69 84 GLY A N 1
ATOM 649 C CA . GLY A 1 84 ? 5.628 -8.382 -8.945 1.00 89.69 84 GLY A CA 1
ATOM 650 C C . GLY A 1 84 ? 5.664 -9.107 -10.286 1.00 89.69 84 GLY A C 1
ATOM 651 O O . GLY A 1 84 ? 4.736 -9.019 -11.102 1.00 89.69 84 GLY A O 1
ATOM 652 N N . TYR A 1 85 ? 6.767 -9.808 -10.528 1.00 86.69 85 TYR A N 1
ATOM 653 C CA . TYR A 1 85 ? 7.144 -10.342 -11.837 1.00 86.69 85 TYR A CA 1
ATOM 654 C C . TYR A 1 85 ? 6.215 -11.453 -12.344 1.00 86.69 85 TYR A C 1
ATOM 656 O O . TYR A 1 85 ? 5.958 -11.551 -13.543 1.00 86.69 85 TYR A O 1
ATOM 664 N N . LEU A 1 86 ? 5.662 -12.275 -11.450 1.00 86.88 86 LEU A N 1
ATOM 665 C CA . LEU A 1 86 ? 4.769 -13.389 -11.810 1.00 86.88 86 LEU A CA 1
ATOM 666 C C . LEU A 1 86 ? 3.287 -12.988 -11.872 1.00 86.88 86 LEU A C 1
ATOM 668 O O . LEU A 1 86 ? 2.397 -13.831 -11.783 1.00 86.88 86 LEU A O 1
ATOM 672 N N . THR A 1 87 ? 3.000 -11.695 -12.018 1.00 90.81 87 THR A N 1
ATOM 673 C CA . THR A 1 87 ? 1.630 -11.170 -12.023 1.00 90.81 87 THR A CA 1
ATOM 674 C C . THR A 1 87 ? 1.335 -10.357 -13.276 1.00 90.81 87 THR A C 1
ATOM 676 O O . THR A 1 87 ? 2.232 -9.971 -14.025 1.00 90.81 87 THR A O 1
ATOM 679 N N . ALA A 1 88 ? 0.060 -10.011 -13.478 1.00 89.88 88 ALA A N 1
ATOM 680 C CA . ALA A 1 88 ? -0.374 -9.123 -14.560 1.00 89.88 88 ALA A CA 1
ATOM 681 C C . ALA A 1 88 ? 0.271 -7.717 -14.516 1.00 89.88 88 ALA A C 1
ATOM 683 O O . ALA A 1 88 ? 0.132 -6.941 -15.465 1.00 89.88 88 ALA A O 1
ATOM 684 N N . TYR A 1 89 ? 0.962 -7.379 -13.423 1.00 91.81 89 TYR A N 1
ATOM 685 C CA . TYR A 1 89 ? 1.627 -6.095 -13.211 1.00 91.81 89 TYR A CA 1
ATOM 686 C C . TYR A 1 89 ? 3.069 -6.067 -13.723 1.00 91.81 89 TYR A C 1
ATOM 688 O O . TYR A 1 89 ? 3.682 -5.002 -13.741 1.00 91.81 89 TYR A O 1
ATOM 696 N N . ARG A 1 90 ? 3.603 -7.199 -14.194 1.00 91.25 90 ARG A N 1
ATOM 697 C CA . ARG A 1 90 ? 4.934 -7.283 -14.797 1.00 91.25 90 ARG A CA 1
ATOM 698 C C . ARG A 1 90 ? 5.130 -6.223 -15.887 1.00 91.25 90 ARG A C 1
ATOM 700 O O . ARG A 1 90 ? 4.337 -6.130 -16.823 1.00 91.25 90 ARG A O 1
ATOM 707 N N . LEU A 1 91 ? 6.212 -5.447 -15.766 1.00 89.19 91 LEU A N 1
ATOM 708 C CA . LEU A 1 91 ? 6.616 -4.385 -16.702 1.00 89.19 91 LEU A CA 1
ATOM 709 C C . LEU A 1 91 ? 5.539 -3.304 -16.949 1.00 89.19 91 LEU A C 1
ATOM 711 O O . LEU A 1 91 ? 5.585 -2.603 -17.965 1.00 89.19 91 LEU A O 1
ATOM 715 N N . ARG A 1 92 ? 4.550 -3.159 -16.053 1.00 90.44 92 ARG A N 1
ATOM 716 C CA . ARG A 1 92 ? 3.461 -2.183 -16.194 1.00 90.44 92 ARG A CA 1
ATOM 717 C C . ARG A 1 92 ? 3.818 -0.857 -15.534 1.00 90.44 92 ARG A C 1
ATOM 719 O O . ARG A 1 92 ? 3.979 -0.769 -14.323 1.00 90.44 92 ARG A O 1
ATOM 726 N N . ARG A 1 93 ? 3.814 0.207 -16.342 1.00 91.56 93 ARG A N 1
ATOM 727 C CA . ARG A 1 93 ? 3.947 1.595 -15.866 1.00 91.56 93 ARG A CA 1
ATOM 728 C C . ARG A 1 93 ? 2.679 2.133 -15.218 1.00 91.56 93 ARG A C 1
ATOM 730 O O . ARG A 1 93 ? 2.765 2.933 -14.300 1.00 91.56 93 ARG A O 1
ATOM 737 N N . THR A 1 94 ? 1.511 1.718 -15.701 1.00 95.38 94 THR A N 1
ATOM 738 C CA . THR A 1 94 ? 0.212 2.147 -15.170 1.00 95.38 94 THR A CA 1
ATOM 739 C C . THR A 1 94 ? -0.612 0.921 -14.827 1.00 95.38 94 THR A C 1
ATOM 741 O O . THR A 1 94 ? -0.727 0.007 -15.642 1.00 95.38 94 THR A O 1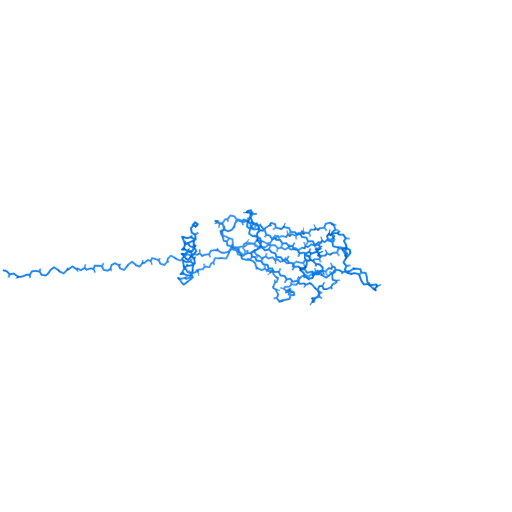
ATOM 744 N N . ILE A 1 95 ? -1.193 0.918 -13.632 1.00 96.88 95 ILE A N 1
ATOM 745 C CA . ILE A 1 95 ? -2.056 -0.149 -13.133 1.00 96.88 95 ILE A CA 1
ATOM 746 C C . ILE A 1 95 ? -3.315 0.500 -12.572 1.00 96.88 95 ILE A C 1
ATOM 748 O O . ILE A 1 95 ? -3.231 1.428 -11.767 1.00 96.88 95 ILE A O 1
ATOM 752 N N . PHE A 1 96 ? -4.472 -0.004 -12.985 1.00 97.50 96 PHE A N 1
ATOM 753 C CA . PHE A 1 96 ? -5.756 0.293 -12.362 1.00 97.50 96 PHE A CA 1
ATOM 754 C C . PHE A 1 96 ? -6.171 -0.933 -11.562 1.00 97.50 96 PHE A C 1
ATOM 756 O O . PHE A 1 96 ? -6.249 -2.035 -12.107 1.00 97.50 96 PHE A O 1
ATOM 763 N N . PHE A 1 97 ? -6.376 -0.760 -10.262 1.00 97.19 97 PHE A N 1
ATOM 764 C CA . PHE A 1 97 ? -6.651 -1.883 -9.378 1.00 97.19 97 PHE A CA 1
ATOM 765 C C . PHE A 1 97 ? -8.139 -2.230 -9.413 1.00 97.19 97 PHE A C 1
ATOM 767 O O . PHE A 1 97 ? -8.994 -1.384 -9.159 1.00 97.19 97 PHE A O 1
ATOM 774 N N . GLY A 1 98 ? -8.441 -3.491 -9.725 1.00 95.56 98 GLY A N 1
ATOM 775 C CA . GLY A 1 98 ? -9.796 -4.030 -9.652 1.00 95.56 98 GLY A CA 1
ATOM 776 C C . GLY A 1 98 ? -10.210 -4.383 -8.222 1.00 95.56 98 GLY A C 1
ATOM 777 O O . G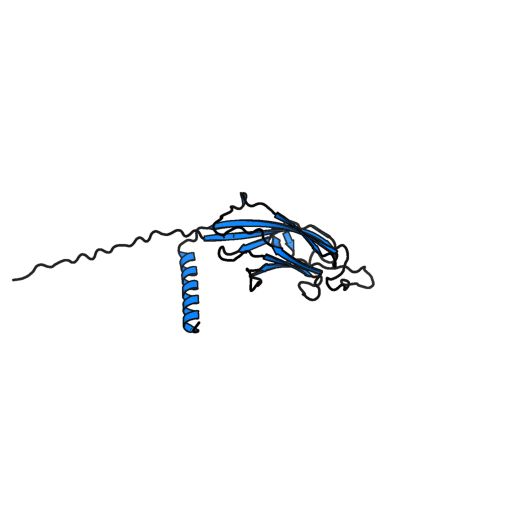LY A 1 98 ? -9.489 -4.123 -7.259 1.00 95.56 98 GLY A O 1
ATOM 778 N N . SER A 1 99 ? -11.368 -5.029 -8.089 1.00 96.06 99 SER A N 1
ATOM 779 C CA . SER A 1 99 ? -11.872 -5.560 -6.812 1.00 96.06 99 SER A CA 1
ATOM 780 C C . SER A 1 99 ? -11.050 -6.733 -6.266 1.00 96.06 99 SER A C 1
ATOM 782 O O . SER A 1 99 ? -11.080 -6.992 -5.066 1.00 96.06 99 SER A O 1
ATOM 784 N N . ARG A 1 100 ? -10.291 -7.423 -7.127 1.00 95.62 100 ARG A N 1
ATOM 785 C CA . ARG A 1 100 ? -9.346 -8.483 -6.756 1.00 95.62 100 ARG A CA 1
ATOM 786 C C . ARG A 1 100 ? -7.930 -8.105 -7.168 1.00 95.62 100 ARG A C 1
ATOM 788 O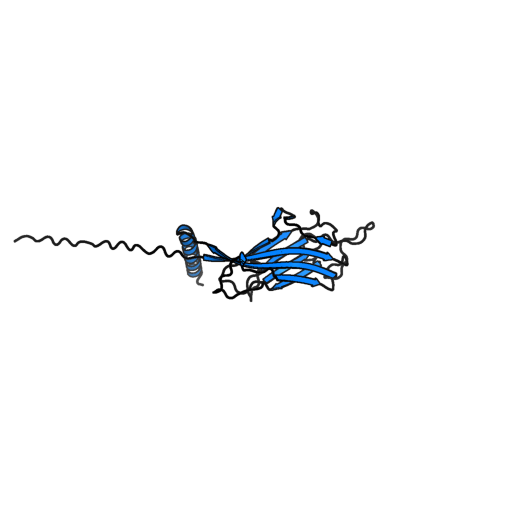 O . ARG A 1 100 ? -7.708 -7.598 -8.266 1.00 95.62 100 ARG A O 1
ATOM 795 N N . LEU A 1 101 ? -6.983 -8.385 -6.287 1.00 94.56 101 LEU A N 1
ATOM 796 C CA . LEU A 1 101 ? -5.552 -8.196 -6.488 1.00 94.56 101 LEU A CA 1
ATOM 797 C C . LEU A 1 101 ? -4.877 -9.559 -6.729 1.00 94.56 101 LEU A C 1
ATOM 799 O O . LEU A 1 101 ? -5.448 -10.603 -6.390 1.00 94.56 101 LEU A O 1
ATOM 803 N N . PRO A 1 102 ? -3.660 -9.580 -7.305 1.00 91.75 102 PRO A N 1
ATOM 804 C CA . PRO A 1 102 ? -2.875 -10.801 -7.445 1.00 91.75 102 PRO A CA 1
ATOM 805 C C . PRO A 1 102 ? -2.736 -11.561 -6.122 1.00 91.75 102 PRO A C 1
ATOM 807 O O . PRO A 1 102 ? -2.689 -10.956 -5.052 1.00 91.75 102 PRO A O 1
ATOM 810 N N . GLY A 1 103 ? -2.685 -12.892 -6.206 1.00 86.12 103 GLY A N 1
ATOM 811 C CA . GLY A 1 103 ? -2.662 -13.761 -5.024 1.00 86.12 103 GLY A CA 1
ATOM 812 C C . GLY A 1 103 ? -4.027 -13.948 -4.349 1.00 86.12 103 GLY A C 1
ATOM 813 O O . GLY A 1 103 ? -4.087 -14.447 -3.233 1.00 86.12 103 GLY A O 1
ATOM 814 N N . GLY A 1 104 ? -5.127 -13.543 -4.999 1.00 88.44 104 GLY A N 1
ATOM 815 C CA . GLY A 1 104 ? -6.489 -13.735 -4.480 1.00 88.44 104 GLY A CA 1
ATOM 816 C C . GLY A 1 104 ? -6.901 -12.741 -3.390 1.00 88.44 104 GLY A C 1
ATOM 817 O O . GLY A 1 104 ? -7.943 -12.915 -2.760 1.00 88.44 104 GLY A O 1
ATOM 818 N N . LEU A 1 105 ? -6.106 -11.693 -3.169 1.00 93.25 105 LEU A N 1
ATOM 819 C CA . LEU A 1 105 ? -6.390 -10.661 -2.177 1.00 93.25 105 LEU A CA 1
ATOM 820 C C . LEU A 1 105 ? -7.562 -9.776 -2.617 1.00 93.25 105 LEU A C 1
ATOM 822 O O . LEU A 1 105 ? -7.705 -9.433 -3.791 1.00 93.25 105 LEU A O 1
ATOM 826 N N . GLN A 1 106 ? -8.391 -9.373 -1.657 1.00 96.25 106 GLN A N 1
ATOM 827 C CA . GLN A 1 106 ? -9.516 -8.472 -1.902 1.00 96.25 106 GLN A CA 1
ATOM 828 C C . GLN A 1 106 ? -9.071 -7.005 -1.888 1.00 96.25 106 GLN A C 1
ATOM 830 O O . GLN A 1 106 ? -8.164 -6.618 -1.150 1.00 96.25 106 GLN A O 1
ATOM 835 N N . ASN A 1 107 ? -9.757 -6.181 -2.677 1.00 96.62 107 ASN A N 1
ATOM 836 C CA . ASN A 1 107 ? -9.638 -4.730 -2.679 1.00 96.62 107 ASN A CA 1
ATOM 837 C C . ASN A 1 107 ? -11.037 -4.113 -2.475 1.00 96.62 107 ASN A C 1
ATOM 839 O O . ASN A 1 107 ? -11.886 -4.220 -3.363 1.00 96.62 107 ASN A O 1
ATOM 843 N N . PRO A 1 108 ? -11.320 -3.466 -1.330 1.00 97.62 108 PRO A N 1
ATOM 844 C CA . PRO A 1 108 ? -10.369 -3.007 -0.319 1.00 97.62 108 PRO A CA 1
ATOM 845 C C . PRO A 1 108 ? -9.767 -4.121 0.545 1.00 97.62 108 PRO A C 1
ATOM 847 O O . PRO A 1 108 ? -10.450 -5.066 0.934 1.00 97.62 108 PRO A O 1
ATOM 850 N N . MET A 1 109 ? -8.493 -3.951 0.895 1.00 96.19 109 MET A N 1
ATOM 851 C CA . MET A 1 109 ? -7.821 -4.750 1.917 1.00 96.19 109 MET A CA 1
ATOM 852 C C . MET A 1 109 ? -8.339 -4.375 3.300 1.00 96.19 109 MET A C 1
ATOM 854 O O . MET A 1 109 ? -8.697 -3.221 3.531 1.00 96.19 109 MET A O 1
ATOM 858 N N . ARG A 1 110 ? -8.331 -5.330 4.230 1.00 94.88 110 ARG A N 1
ATOM 859 C CA . ARG A 1 110 ? -8.824 -5.148 5.595 1.00 94.88 110 ARG A CA 1
ATOM 860 C C . ARG A 1 110 ? -7.707 -5.372 6.605 1.00 94.88 110 ARG A C 1
ATOM 862 O O . ARG A 1 110 ? -7.111 -6.441 6.625 1.00 94.88 110 ARG A O 1
ATOM 869 N N . PHE A 1 111 ? -7.514 -4.400 7.486 1.00 93.19 111 PHE A N 1
ATOM 870 C CA . PHE A 1 111 ? -6.626 -4.486 8.640 1.00 93.19 111 PHE A CA 1
ATOM 871 C C . PHE A 1 111 ? -7.428 -4.316 9.924 1.00 93.19 111 PHE A C 1
ATOM 873 O O . PHE A 1 111 ? -8.424 -3.584 9.961 1.00 93.19 111 PHE A O 1
ATOM 880 N N . LEU A 1 112 ? -6.996 -5.002 10.975 1.00 91.00 112 LEU A N 1
ATOM 881 C CA . LEU A 1 112 ? -7.654 -4.989 12.277 1.00 91.00 112 LEU A CA 1
ATOM 882 C C . LEU A 1 112 ? -6.774 -4.283 13.296 1.00 91.00 112 LEU A C 1
ATOM 884 O O . LEU A 1 112 ? -5.608 -4.622 13.438 1.00 91.00 112 LEU A O 1
ATOM 888 N N . VAL A 1 113 ? -7.325 -3.319 14.019 1.00 87.50 113 VAL A N 1
ATOM 889 C CA . VAL A 1 113 ? -6.589 -2.590 15.052 1.00 87.50 113 VAL A CA 1
ATOM 890 C C . VAL A 1 113 ? -7.316 -2.751 16.375 1.00 87.50 113 VAL A C 1
ATOM 892 O O . VAL A 1 113 ? -8.535 -2.559 16.457 1.00 87.50 113 VAL A O 1
ATOM 895 N N . ASP A 1 114 ? -6.570 -3.112 17.415 1.00 77.31 114 ASP A N 1
ATOM 896 C CA . ASP A 1 114 ? -7.115 -3.152 18.765 1.00 77.31 114 ASP A CA 1
ATOM 897 C C . ASP A 1 114 ? -7.496 -1.727 19.207 1.00 77.31 114 ASP A C 1
ATOM 899 O O . ASP A 1 114 ? -6.780 -0.758 18.947 1.00 77.31 114 ASP A O 1
ATOM 903 N N . LYS A 1 115 ? -8.630 -1.595 19.903 1.00 67.75 115 LYS A N 1
ATOM 904 C CA . LYS A 1 115 ? -9.103 -0.338 20.498 1.00 67.75 115 LYS A CA 1
ATOM 905 C C . LYS A 1 115 ? -8.110 0.220 21.532 1.00 67.75 115 LYS A C 1
ATOM 907 O O . LYS A 1 115 ? -8.311 1.326 22.000 1.00 67.75 115 LYS A O 1
ATOM 912 N N . GLN A 1 116 ? -7.085 -0.528 21.935 1.00 67.50 116 GLN A N 1
ATOM 913 C CA . GLN A 1 116 ? -6.056 -0.060 22.869 1.00 67.50 116 GLN A CA 1
ATOM 914 C C . GLN A 1 116 ? -4.823 0.549 22.178 1.00 67.50 116 GLN A C 1
ATOM 916 O O . GLN A 1 116 ? -4.025 1.195 22.852 1.00 67.50 116 GLN A O 1
ATOM 921 N N . GLU A 1 117 ? -4.643 0.374 20.862 1.00 69.94 117 GLU A N 1
ATOM 922 C CA . GLU A 1 117 ? -3.434 0.851 20.173 1.00 69.94 117 GLU A CA 1
ATOM 923 C C . GLU A 1 117 ? -3.537 2.315 19.716 1.00 69.94 117 GLU A C 1
ATOM 925 O O . GLU A 1 117 ? -4.529 2.675 19.065 1.00 69.94 117 GLU A O 1
ATOM 930 N N . PRO A 1 118 ? -2.563 3.197 20.048 1.00 73.81 118 PRO A N 1
ATOM 931 C CA . PRO A 1 118 ? -2.515 4.594 19.584 1.00 73.81 118 PRO A CA 1
ATOM 932 C C . PRO A 1 118 ? -2.478 4.704 18.069 1.00 73.81 118 PRO A C 1
ATOM 934 O O . PRO A 1 118 ? -2.169 3.736 17.382 1.00 73.81 118 PRO A O 1
ATOM 937 N N . ALA A 1 119 ? -2.813 5.898 17.566 1.00 78.50 119 ALA A N 1
ATOM 938 C CA . ALA A 1 119 ? -3.012 6.187 16.146 1.00 78.50 119 ALA A CA 1
ATOM 939 C C . ALA A 1 119 ? -2.012 5.434 15.237 1.00 78.50 119 ALA A C 1
ATOM 941 O O . ALA A 1 119 ? -0.829 5.800 15.201 1.00 78.50 119 ALA A O 1
ATOM 942 N N . PRO A 1 120 ? -2.464 4.383 14.524 1.00 86.69 120 PRO A N 1
ATOM 943 C CA . PRO A 1 120 ? -1.612 3.573 13.677 1.00 86.69 120 PRO A CA 1
ATOM 944 C C . PRO A 1 120 ? -1.296 4.312 12.378 1.00 86.69 120 PRO A C 1
ATOM 946 O O . PRO A 1 120 ? -1.944 5.291 11.989 1.00 86.69 120 PRO A O 1
ATOM 949 N N . ALA A 1 121 ? -0.296 3.809 11.670 1.00 92.00 121 ALA A N 1
ATOM 950 C CA . ALA A 1 121 ? 0.060 4.282 10.340 1.00 92.00 121 ALA A CA 1
ATOM 951 C C . ALA A 1 121 ?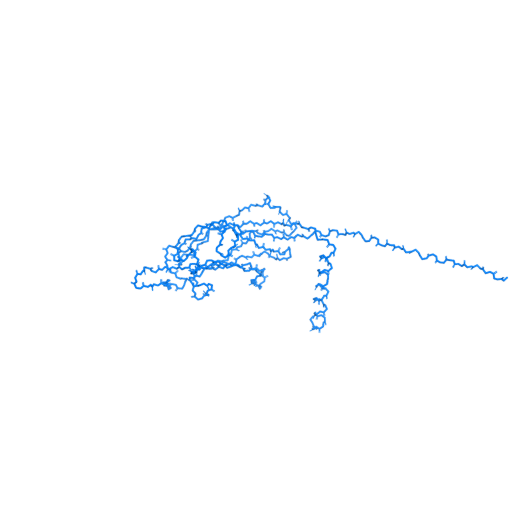 0.182 3.103 9.378 1.00 92.00 121 ALA A C 1
ATOM 953 O O . ALA A 1 121 ? 0.358 1.961 9.795 1.00 92.00 121 ALA A O 1
ATOM 954 N N . LEU A 1 122 ? 0.119 3.387 8.081 1.00 94.50 122 LEU A N 1
ATOM 955 C CA . LEU A 1 122 ? 0.443 2.418 7.041 1.00 94.50 122 LEU A CA 1
ATOM 956 C C . LEU A 1 122 ? 1.811 2.759 6.469 1.00 94.50 122 LEU A C 1
ATOM 958 O O . LEU A 1 122 ? 2.061 3.898 6.077 1.00 94.50 122 LEU A O 1
ATOM 962 N N . LEU A 1 123 ? 2.688 1.769 6.404 1.00 95.38 123 LEU A N 1
ATOM 963 C CA . LEU A 1 123 ? 3.905 1.825 5.617 1.00 95.38 123 LEU A CA 1
ATOM 964 C C . LEU A 1 123 ? 3.652 1.102 4.302 1.00 95.38 123 LEU A C 1
ATOM 966 O O . LEU A 1 123 ? 3.334 -0.083 4.300 1.00 95.38 123 LEU A O 1
ATOM 970 N N . LEU A 1 124 ? 3.779 1.822 3.196 1.00 96.25 124 LEU A N 1
ATOM 971 C CA . LEU A 1 124 ? 3.637 1.275 1.856 1.00 96.25 124 LEU A CA 1
ATOM 972 C C . LEU A 1 124 ? 5.000 1.301 1.184 1.00 96.25 124 LEU A C 1
ATOM 974 O O . LEU A 1 124 ? 5.642 2.349 1.147 1.00 96.25 124 LEU A O 1
ATOM 978 N N . SER A 1 125 ? 5.416 0.172 0.634 1.00 95.44 125 SER A N 1
ATOM 979 C CA . SER A 1 125 ? 6.656 0.035 -0.121 1.00 95.44 125 SER A CA 1
ATOM 980 C C . SER A 1 125 ? 6.330 -0.537 -1.494 1.00 95.44 125 SER A C 1
ATOM 982 O O . SER A 1 125 ? 5.529 -1.462 -1.619 1.00 95.44 125 SER A O 1
ATOM 984 N N . VAL A 1 126 ? 6.948 0.013 -2.533 1.00 95.00 126 VAL A N 1
ATOM 985 C CA . VAL A 1 126 ? 6.875 -0.512 -3.897 1.00 95.00 126 VAL A CA 1
ATOM 986 C C . VAL A 1 126 ? 8.283 -0.857 -4.332 1.00 95.00 126 VAL A C 1
ATOM 988 O O . VAL A 1 126 ? 9.174 -0.027 -4.196 1.00 95.00 126 VAL A O 1
ATOM 991 N N . THR A 1 127 ? 8.481 -2.058 -4.852 1.00 92.81 127 THR A N 1
ATOM 992 C CA . THR A 1 127 ? 9.779 -2.595 -5.289 1.00 92.81 127 THR A CA 1
ATOM 993 C C . THR A 1 127 ? 9.678 -3.066 -6.738 1.00 92.81 127 THR A C 1
ATOM 995 O O . THR A 1 127 ? 8.572 -3.293 -7.222 1.00 92.81 127 THR A O 1
ATOM 998 N N . THR A 1 128 ? 10.795 -3.157 -7.462 1.00 86.75 128 THR A N 1
ATOM 999 C CA . THR A 1 128 ? 10.811 -3.682 -8.845 1.00 86.75 128 THR A CA 1
ATOM 1000 C C . THR A 1 128 ? 11.235 -5.146 -8.950 1.00 86.75 128 THR A C 1
ATOM 1002 O O . THR A 1 128 ? 11.011 -5.763 -9.992 1.00 86.75 128 THR A O 1
ATOM 1005 N N . VAL A 1 129 ? 11.873 -5.675 -7.909 1.00 81.31 129 VAL A N 1
ATOM 1006 C CA . VAL A 1 129 ? 12.115 -7.105 -7.717 1.00 81.31 129 VAL A CA 1
ATOM 1007 C C . VAL A 1 129 ? 11.324 -7.500 -6.484 1.00 81.31 129 VAL A C 1
ATOM 1009 O O . VAL A 1 129 ? 11.315 -6.753 -5.505 1.00 81.31 129 VAL A O 1
ATOM 1012 N N . ASP A 1 130 ? 10.602 -8.611 -6.577 1.00 81.94 130 ASP A N 1
ATOM 1013 C CA . ASP A 1 130 ? 9.512 -8.970 -5.674 1.00 81.94 130 ASP A CA 1
ATOM 1014 C C . ASP A 1 130 ? 9.918 -8.886 -4.195 1.00 81.94 130 ASP A C 1
ATOM 1016 O O . ASP A 1 130 ? 10.533 -9.791 -3.638 1.00 81.94 130 ASP A O 1
ATOM 1020 N N . PHE A 1 131 ? 9.509 -7.786 -3.552 1.00 79.69 131 PHE A N 1
ATOM 1021 C CA . PHE A 1 131 ? 9.680 -7.517 -2.120 1.00 79.69 131 PHE A CA 1
ATOM 1022 C C . PHE A 1 131 ? 11.140 -7.415 -1.653 1.00 79.69 131 PHE A C 1
ATOM 1024 O O . PHE A 1 131 ? 11.405 -7.500 -0.452 1.00 79.69 131 PHE A O 1
ATOM 1031 N N . GLU A 1 132 ? 12.075 -7.179 -2.574 1.00 83.31 132 GLU A N 1
ATOM 1032 C CA . GLU A 1 132 ? 13.477 -6.953 -2.240 1.00 83.31 132 GLU A CA 1
ATOM 1033 C C . GLU A 1 132 ? 13.726 -5.478 -1.880 1.00 83.31 132 GLU A C 1
ATOM 1035 O O . GLU A 1 132 ? 13.465 -4.585 -2.697 1.00 83.31 132 GLU A O 1
ATOM 1040 N N . PRO A 1 133 ? 14.247 -5.188 -0.674 1.00 78.75 133 PRO A N 1
ATOM 1041 C CA . PRO A 1 133 ? 14.400 -3.819 -0.184 1.00 78.75 133 PRO A CA 1
ATOM 1042 C C . PRO A 1 133 ? 15.416 -2.997 -0.988 1.00 78.75 133 PRO A C 1
ATOM 1044 O O . PRO A 1 133 ? 15.257 -1.781 -1.085 1.00 78.75 133 PRO A O 1
ATOM 1047 N N . ASP A 1 134 ? 16.398 -3.647 -1.612 1.00 82.94 134 ASP A N 1
ATOM 1048 C CA . ASP A 1 134 ? 17.445 -2.992 -2.409 1.00 82.94 134 ASP A CA 1
ATOM 1049 C C . ASP A 1 134 ? 16.955 -2.535 -3.790 1.00 82.94 134 ASP A C 1
ATOM 1051 O O . ASP A 1 134 ? 17.666 -1.834 -4.505 1.00 82.94 134 ASP A O 1
ATOM 1055 N N . ASN A 1 135 ? 15.730 -2.917 -4.164 1.00 85.06 135 ASN A N 1
ATOM 1056 C CA . ASN A 1 135 ? 15.099 -2.619 -5.449 1.00 85.06 135 ASN A CA 1
ATOM 1057 C C . ASN A 1 135 ? 13.885 -1.694 -5.276 1.00 85.06 135 ASN A C 1
ATOM 1059 O O . ASN A 1 135 ? 12.865 -1.814 -5.967 1.00 85.06 135 ASN A O 1
ATOM 1063 N N . LEU A 1 136 ? 13.966 -0.797 -4.292 1.00 90.56 136 LEU A N 1
ATOM 1064 C CA . LEU A 1 136 ? 12.880 0.082 -3.886 1.00 90.56 136 LEU A CA 1
ATOM 1065 C C . LEU A 1 136 ? 12.574 1.115 -4.972 1.00 90.56 136 LEU A C 1
ATOM 1067 O O . LEU A 1 136 ? 13.418 1.901 -5.384 1.00 90.56 136 LEU A O 1
ATOM 1071 N N . LEU A 1 137 ? 11.318 1.158 -5.388 1.00 90.62 137 LEU A N 1
ATOM 1072 C CA . LEU A 1 137 ? 10.777 2.182 -6.266 1.00 90.62 137 LEU A CA 1
ATOM 1073 C C . LEU A 1 137 ? 10.237 3.368 -5.464 1.00 90.62 137 LEU A C 1
ATOM 1075 O O . LEU A 1 137 ? 10.498 4.523 -5.789 1.00 90.62 137 LEU A O 1
ATOM 1079 N N . ALA A 1 138 ? 9.477 3.107 -4.402 1.00 93.06 138 ALA A N 1
ATOM 1080 C CA . ALA A 1 138 ? 8.948 4.151 -3.534 1.00 93.06 138 ALA A CA 1
ATOM 1081 C C . ALA A 1 138 ? 8.611 3.605 -2.146 1.00 93.06 138 ALA A C 1
ATOM 1083 O O . ALA A 1 138 ? 8.280 2.431 -1.993 1.00 93.06 138 ALA A O 1
ATOM 1084 N N . LYS A 1 139 ? 8.638 4.483 -1.141 1.00 94.44 139 LYS A N 1
ATOM 1085 C CA . LYS A 1 139 ? 8.204 4.183 0.223 1.00 94.44 139 LYS A CA 1
ATOM 1086 C C . LYS A 1 139 ? 7.416 5.356 0.783 1.00 94.44 139 LYS A C 1
ATOM 1088 O O . LYS A 1 139 ? 7.856 6.500 0.685 1.00 94.44 139 LYS A O 1
ATOM 1093 N N . PHE A 1 140 ? 6.260 5.070 1.366 1.00 95.31 140 PHE A N 1
ATOM 1094 C CA . PHE A 1 140 ? 5.334 6.064 1.890 1.00 95.31 140 PHE A CA 1
ATOM 1095 C C . PHE A 1 140 ? 4.891 5.687 3.295 1.00 95.31 140 PHE A C 1
ATOM 1097 O O . PHE A 1 140 ? 4.572 4.533 3.571 1.00 95.31 140 PHE A O 1
ATOM 1104 N N . LEU A 1 141 ? 4.828 6.684 4.171 1.00 94.38 141 LEU A N 1
ATOM 1105 C CA . LEU A 1 141 ? 4.191 6.565 5.472 1.00 94.38 141 LEU A CA 1
ATOM 1106 C C . LEU A 1 141 ? 2.873 7.340 5.437 1.00 94.38 141 LEU A C 1
ATOM 1108 O O . LEU A 1 141 ? 2.875 8.565 5.322 1.00 94.38 141 LEU A O 1
ATOM 1112 N N . VAL A 1 142 ? 1.755 6.635 5.562 1.00 93.75 142 VAL A N 1
ATOM 1113 C CA . VAL A 1 142 ? 0.412 7.214 5.507 1.00 93.75 142 VAL A CA 1
ATOM 1114 C C . VAL A 1 142 ? -0.201 7.216 6.896 1.00 93.75 142 VAL A C 1
ATOM 1116 O O . VAL A 1 142 ? -0.325 6.174 7.542 1.00 93.75 142 VAL A O 1
ATOM 1119 N N . LYS A 1 143 ? -0.603 8.401 7.358 1.00 90.75 143 LYS A N 1
ATOM 1120 C CA . LYS A 1 143 ? -1.361 8.549 8.601 1.00 90.75 143 LYS A CA 1
ATOM 1121 C C . LYS A 1 143 ? -2.802 8.108 8.353 1.00 90.75 143 LYS A C 1
ATOM 1123 O O . LYS A 1 143 ? -3.470 8.659 7.477 1.00 90.75 143 LYS A O 1
ATOM 1128 N N . ILE A 1 144 ? -3.260 7.127 9.124 1.00 90.69 144 ILE A N 1
ATOM 1129 C CA . ILE A 1 144 ? -4.650 6.674 9.100 1.00 90.69 144 ILE A CA 1
ATOM 1130 C C . ILE A 1 144 ? -5.512 7.759 9.772 1.00 90.69 144 ILE A C 1
ATOM 1132 O O . ILE A 1 144 ? -5.096 8.287 10.808 1.00 90.69 144 ILE A O 1
ATOM 1136 N N . PRO A 1 145 ? -6.695 8.107 9.227 1.00 84.50 145 PRO A N 1
ATOM 1137 C CA . PRO A 1 145 ? -7.599 9.040 9.884 1.00 84.50 145 PRO A CA 1
ATOM 1138 C C . PRO A 1 145 ? -8.169 8.380 11.133 1.00 84.50 145 PRO A C 1
ATOM 1140 O O . PRO A 1 145 ? -9.041 7.513 11.073 1.00 84.50 145 PRO A O 1
ATOM 1143 N N . TRP A 1 146 ? -7.587 8.744 12.267 1.00 85.94 146 TRP A N 1
ATOM 1144 C CA . TRP A 1 146 ? -7.844 8.111 13.548 1.00 85.94 146 TRP A CA 1
ATOM 1145 C C . TRP A 1 146 ? -8.798 8.951 14.386 1.00 85.94 146 TRP A C 1
ATOM 1147 O O . TRP A 1 146 ? -8.736 10.178 14.357 1.00 85.94 146 TRP A O 1
ATOM 1157 N N . PHE A 1 147 ? -9.649 8.286 15.163 1.00 79.44 147 PHE A N 1
ATOM 1158 C CA . PHE A 1 147 ? -10.563 8.927 16.108 1.00 79.44 147 PHE A CA 1
ATOM 1159 C C . PHE A 1 147 ? -10.309 8.435 17.545 1.00 79.44 147 PHE A C 1
ATOM 1161 O O . PHE A 1 147 ? -9.777 7.330 17.724 1.00 79.44 147 PHE A O 1
ATOM 1168 N N . PRO A 1 148 ? -10.656 9.227 18.577 1.00 75.62 148 PRO A N 1
ATOM 1169 C CA . PRO A 1 148 ? -10.545 8.828 19.985 1.00 75.62 148 PRO A CA 1
ATOM 1170 C C . PRO A 1 148 ? -11.274 7.512 20.285 1.00 75.62 148 PRO A C 1
ATOM 1172 O O . PRO A 1 148 ? -12.227 7.162 19.592 1.00 75.62 148 PRO A O 1
ATOM 1175 N N . TYR A 1 149 ? -10.790 6.724 21.248 1.00 69.94 149 TYR A N 1
ATOM 1176 C CA . TYR A 1 149 ? -11.264 5.348 21.493 1.00 69.94 149 TYR A CA 1
ATOM 1177 C C . TYR A 1 149 ? -12.705 5.245 21.954 1.00 69.94 149 TYR A C 1
ATOM 1179 O O . TYR A 1 149 ? -13.400 4.301 21.594 1.00 69.94 149 TYR A O 1
ATOM 1187 N N . ASP A 1 150 ? -13.145 6.211 22.733 1.00 73.00 150 ASP A N 1
ATOM 1188 C CA . ASP A 1 150 ? -14.509 6.389 23.210 1.00 73.00 150 ASP A CA 1
ATOM 1189 C C . ASP A 1 150 ? -15.524 6.635 22.083 1.00 73.00 150 ASP A C 1
ATOM 1191 O O . ASP A 1 150 ? -16.724 6.513 22.311 1.00 73.00 150 ASP A O 1
ATOM 1195 N N . VAL A 1 151 ? -15.063 6.894 20.855 1.00 80.88 151 VAL A N 1
ATOM 1196 C CA . VAL A 1 151 ? -15.928 7.056 19.687 1.00 80.88 151 VAL A CA 1
ATOM 1197 C C . VAL A 1 151 ? -16.069 5.734 18.929 1.00 80.88 151 VAL A C 1
ATOM 1199 O O . VAL A 1 151 ? -15.094 5.187 18.400 1.00 80.88 151 VAL A O 1
ATOM 1202 N N . ASP A 1 152 ? -17.307 5.251 18.824 1.00 84.88 152 ASP A N 1
ATOM 1203 C CA . ASP A 1 152 ? -17.685 4.137 17.957 1.00 84.88 152 ASP A CA 1
ATOM 1204 C C . ASP A 1 152 ? -18.311 4.674 16.666 1.00 84.88 152 ASP A C 1
ATOM 1206 O O . ASP A 1 152 ? -19.350 5.331 16.682 1.00 84.88 152 ASP A O 1
ATOM 1210 N N . VAL A 1 153 ? -17.681 4.378 15.528 1.00 87.25 153 VAL A N 1
ATOM 1211 C CA . VAL A 1 153 ? -18.164 4.801 14.206 1.00 87.25 153 VAL A CA 1
ATOM 1212 C C . VAL A 1 153 ? -18.648 3.572 13.455 1.00 87.25 153 VAL A C 1
ATOM 1214 O O . VAL A 1 153 ? -17.845 2.688 13.170 1.00 87.25 153 VAL A O 1
ATOM 1217 N N . ALA A 1 154 ? -19.934 3.485 13.116 1.00 89.56 154 ALA A N 1
ATOM 1218 C CA . ALA A 1 154 ? -20.434 2.367 12.318 1.00 89.56 154 ALA A CA 1
ATOM 1219 C C . ALA A 1 154 ? -19.919 2.441 10.870 1.00 89.56 154 ALA A C 1
ATOM 1221 O O . ALA A 1 154 ? -19.652 3.519 10.337 1.00 89.56 154 ALA A O 1
ATOM 1222 N N . GLU A 1 155 ? -19.820 1.294 10.189 1.00 90.62 155 GLU A N 1
ATOM 1223 C CA . GLU A 1 155 ? -19.297 1.245 8.816 1.00 90.62 155 GLU A CA 1
ATOM 1224 C C . GLU A 1 155 ? -20.073 2.156 7.855 1.00 90.62 155 GLU A C 1
ATOM 1226 O O . GLU A 1 155 ? -19.464 2.815 7.014 1.00 90.62 155 GLU A O 1
ATOM 1231 N N . ARG A 1 156 ? -21.401 2.223 7.974 1.00 90.38 156 ARG A N 1
ATOM 1232 C CA . ARG A 1 156 ? -22.251 3.068 7.117 1.00 90.38 156 ARG A CA 1
ATOM 1233 C C . ARG A 1 156 ? -21.960 4.568 7.263 1.00 90.38 156 ARG A C 1
ATOM 1235 O O . ARG A 1 156 ? -22.104 5.300 6.292 1.00 90.38 156 ARG A O 1
ATOM 1242 N N . ASP A 1 157 ? -21.516 4.989 8.445 1.00 92.31 157 ASP A N 1
ATOM 1243 C CA . ASP A 1 157 ? -21.277 6.394 8.791 1.00 92.31 157 ASP A CA 1
ATOM 1244 C C . ASP A 1 157 ? -19.824 6.807 8.498 1.00 92.31 157 ASP A C 1
ATOM 1246 O O . ASP A 1 157 ? -19.516 7.981 8.282 1.00 92.31 157 ASP A O 1
ATOM 1250 N N . ALA A 1 158 ? -18.914 5.831 8.434 1.00 92.69 158 ALA A N 1
ATOM 1251 C CA . ALA A 1 158 ? -17.523 6.055 8.081 1.00 92.69 158 ALA A CA 1
ATOM 1252 C C . ALA A 1 158 ? -17.354 6.452 6.603 1.00 92.69 158 ALA A C 1
ATOM 1254 O O . ALA A 1 158 ? -17.820 5.775 5.678 1.00 92.69 158 ALA A O 1
ATOM 1255 N N . LYS A 1 159 ? -16.598 7.530 6.377 1.00 94.56 159 LYS A N 1
ATOM 1256 C CA . LYS A 1 159 ? -16.308 8.073 5.045 1.00 94.56 159 LYS A CA 1
ATOM 1257 C C . LYS A 1 159 ? -14.979 7.550 4.505 1.00 94.56 159 LYS A C 1
ATOM 1259 O O . LYS A 1 159 ? -14.051 7.263 5.258 1.00 94.56 159 LYS A O 1
ATOM 1264 N N . TRP A 1 160 ? -14.893 7.442 3.182 1.00 96.75 160 TRP A N 1
ATOM 1265 C CA . TRP A 1 160 ? -13.627 7.201 2.495 1.00 96.75 160 TRP A CA 1
ATOM 1266 C C . TRP A 1 160 ? -12.820 8.495 2.437 1.00 96.75 160 TRP A C 1
ATOM 1268 O O . TRP A 1 160 ? -13.334 9.524 2.005 1.00 96.75 160 TRP A O 1
ATOM 1278 N N . GLN A 1 161 ? -11.551 8.424 2.819 1.00 97.19 161 GLN A N 1
ATOM 1279 C CA . GLN A 1 161 ? -10.586 9.493 2.625 1.00 97.19 161 GLN A CA 1
ATOM 1280 C C . GLN A 1 161 ? -9.625 9.123 1.502 1.00 97.19 161 GLN A C 1
ATOM 1282 O O . GLN A 1 161 ? -9.003 8.063 1.540 1.00 97.19 161 GLN A O 1
ATOM 1287 N N . TYR A 1 162 ? -9.514 9.998 0.507 1.00 97.44 162 TYR A N 1
ATOM 1288 C CA . TYR A 1 162 ? -8.634 9.819 -0.640 1.00 97.44 162 TYR A CA 1
ATOM 1289 C C . TYR A 1 162 ? -7.206 10.285 -0.334 1.00 97.44 162 TYR A C 1
ATOM 1291 O O . TYR A 1 162 ? -7.005 11.295 0.340 1.00 97.44 162 TYR A O 1
ATOM 1299 N N . TYR A 1 163 ? -6.229 9.554 -0.866 1.00 97.38 163 TYR A N 1
ATOM 1300 C CA . TYR A 1 163 ? -4.810 9.865 -0.784 1.00 97.38 163 TYR A CA 1
ATOM 1301 C C . TYR A 1 163 ? -4.177 9.734 -2.165 1.00 97.38 163 TYR A C 1
ATOM 1303 O O . TYR A 1 163 ? -4.302 8.698 -2.820 1.00 97.38 163 TYR A O 1
ATOM 1311 N N . GLU A 1 164 ? -3.440 10.770 -2.550 1.00 97.06 164 GLU A N 1
ATOM 1312 C CA . GLU A 1 164 ? -2.537 10.764 -3.693 1.00 97.06 164 GLU A CA 1
ATOM 1313 C C . GLU A 1 164 ? -1.104 10.839 -3.169 1.00 97.06 164 GLU A C 1
ATOM 1315 O O . GLU A 1 164 ? -0.675 11.840 -2.596 1.00 97.06 164 GLU A O 1
ATOM 1320 N N . LEU A 1 165 ? -0.380 9.733 -3.296 1.00 96.44 165 LEU A N 1
ATOM 1321 C CA . LEU A 1 165 ? 0.988 9.596 -2.819 1.00 96.44 165 LEU A CA 1
ATOM 1322 C C . LEU A 1 165 ? 1.922 9.737 -4.008 1.00 96.44 165 LEU A C 1
ATOM 1324 O O . LEU A 1 165 ? 1.858 8.938 -4.939 1.00 96.44 165 LEU A O 1
ATOM 1328 N N . SER A 1 166 ? 2.811 10.723 -3.968 1.00 94.81 166 SER A N 1
ATOM 1329 C CA . SER A 1 166 ? 3.772 10.950 -5.043 1.00 94.81 166 SER A CA 1
ATOM 1330 C C . SER A 1 166 ? 5.205 10.885 -4.536 1.00 94.81 166 SER A C 1
ATOM 1332 O O . SER A 1 166 ? 5.534 11.530 -3.539 1.00 94.81 166 SER A O 1
ATOM 1334 N N . ASN A 1 167 ? 6.074 10.178 -5.252 1.00 91.25 167 ASN A N 1
ATOM 1335 C CA . ASN A 1 167 ? 7.517 10.291 -5.100 1.00 91.25 167 ASN A CA 1
ATOM 1336 C C . ASN A 1 167 ? 8.088 10.972 -6.348 1.00 91.25 167 ASN A C 1
ATOM 1338 O O . ASN A 1 167 ? 8.001 10.433 -7.451 1.00 91.25 167 ASN A O 1
ATOM 1342 N N . LYS A 1 168 ? 8.658 12.170 -6.175 1.00 86.56 168 LYS A N 1
ATOM 1343 C CA . LYS A 1 168 ? 9.171 12.980 -7.289 1.00 86.56 168 LYS A CA 1
ATOM 1344 C C . LYS A 1 168 ? 10.424 12.381 -7.937 1.00 86.56 168 LYS A C 1
ATOM 1346 O O . LYS A 1 168 ? 10.593 12.548 -9.139 1.00 86.56 168 LYS A O 1
ATOM 1351 N N . PHE A 1 169 ? 11.265 11.681 -7.172 1.00 84.38 169 PHE A N 1
ATOM 1352 C CA . PHE A 1 169 ? 12.529 11.121 -7.662 1.00 84.38 169 PHE A CA 1
ATOM 1353 C C . PHE A 1 169 ? 12.288 9.939 -8.599 1.00 84.38 169 PHE A C 1
ATOM 1355 O O . PHE A 1 169 ? 12.649 9.994 -9.771 1.00 84.38 169 PHE A O 1
ATOM 1362 N N . SER A 1 170 ? 11.575 8.918 -8.124 1.00 82.50 170 SER A N 1
ATOM 1363 C CA . SER A 1 170 ? 11.203 7.752 -8.939 1.00 82.50 170 SER A CA 1
ATOM 1364 C C . SER A 1 170 ? 9.988 7.997 -9.844 1.00 82.50 170 SER A C 1
ATOM 1366 O O . SER A 1 170 ? 9.553 7.103 -10.569 1.00 82.50 170 SER A O 1
ATOM 1368 N N . LYS A 1 171 ? 9.437 9.221 -9.823 1.00 90.00 171 LYS A N 1
ATOM 1369 C CA . LYS A 1 171 ? 8.263 9.670 -10.590 1.00 90.00 171 LYS A CA 1
ATOM 1370 C C . LYS A 1 171 ? 7.066 8.724 -10.460 1.00 90.00 171 LYS A C 1
ATOM 1372 O O . LYS A 1 171 ? 6.416 8.379 -11.451 1.00 90.00 171 LYS A O 1
ATOM 1377 N N . ILE A 1 172 ? 6.797 8.302 -9.227 1.00 93.69 172 ILE A N 1
ATOM 1378 C CA . ILE A 1 172 ? 5.700 7.395 -8.884 1.00 93.69 172 ILE A CA 1
ATOM 1379 C C . ILE A 1 172 ? 4.532 8.167 -8.301 1.00 93.69 172 ILE A C 1
ATOM 1381 O O . ILE A 1 172 ? 4.720 9.072 -7.493 1.00 93.69 172 ILE A O 1
ATOM 1385 N N . MET A 1 173 ? 3.332 7.747 -8.680 1.00 96.50 173 MET A N 1
ATOM 1386 C CA . MET A 1 173 ? 2.053 8.161 -8.126 1.00 96.50 173 MET A CA 1
ATOM 1387 C C . MET A 1 173 ? 1.263 6.915 -7.710 1.00 96.50 173 MET A C 1
ATOM 1389 O O . MET A 1 173 ? 1.155 5.953 -8.475 1.00 96.50 173 MET A O 1
ATOM 1393 N N . ILE A 1 174 ? 0.686 6.944 -6.512 1.00 97.56 174 ILE A N 1
ATOM 1394 C CA . ILE A 1 174 ? -0.228 5.924 -5.998 1.00 97.56 174 ILE A CA 1
ATOM 1395 C C . ILE A 1 174 ? -1.481 6.611 -5.485 1.00 97.56 174 ILE A C 1
ATOM 1397 O O . ILE A 1 174 ? -1.409 7.460 -4.599 1.00 97.56 174 ILE A O 1
ATOM 1401 N N . ASN A 1 175 ? -2.627 6.169 -5.985 1.00 98.31 175 ASN A N 1
ATOM 1402 C CA . ASN A 1 175 ? -3.924 6.642 -5.537 1.00 98.31 175 ASN A CA 1
ATOM 1403 C C . ASN A 1 175 ? -4.577 5.535 -4.723 1.00 98.31 175 ASN A C 1
ATOM 1405 O O . ASN A 1 175 ? -4.768 4.417 -5.220 1.00 98.31 175 ASN A O 1
ATOM 1409 N N . LEU A 1 176 ? -4.934 5.854 -3.485 1.00 97.81 176 LEU A N 1
ATOM 1410 C CA . LEU A 1 176 ? -5.634 4.946 -2.590 1.00 97.81 176 LEU A CA 1
ATOM 1411 C C . LEU A 1 176 ? -6.694 5.685 -1.782 1.00 97.81 176 LEU A C 1
ATOM 1413 O O . LEU A 1 176 ? -6.752 6.912 -1.743 1.00 97.81 176 LEU A O 1
ATOM 1417 N N . SER A 1 177 ? -7.577 4.936 -1.142 1.00 98.06 177 SER A N 1
ATOM 1418 C CA . SER A 1 177 ? -8.558 5.481 -0.216 1.00 98.06 177 SER A CA 1
ATOM 1419 C C . SER A 1 177 ? -8.597 4.651 1.050 1.00 98.06 177 SER A C 1
ATOM 1421 O O . SER A 1 177 ? -8.522 3.425 0.996 1.00 98.06 177 SER A O 1
ATOM 1423 N N . ILE A 1 178 ? -8.718 5.318 2.190 1.00 97.38 178 ILE A N 1
ATOM 1424 C CA . ILE A 1 178 ? -8.762 4.678 3.500 1.00 97.38 178 ILE A CA 1
ATOM 1425 C C . ILE A 1 178 ? -10.115 4.962 4.132 1.00 97.38 178 ILE A C 1
ATOM 1427 O O . ILE A 1 178 ? -10.612 6.084 4.073 1.00 97.38 178 ILE A O 1
ATOM 1431 N N . LYS A 1 179 ? -10.710 3.943 4.740 1.00 95.69 179 LYS A N 1
ATOM 1432 C CA . LYS A 1 179 ? -11.931 4.061 5.536 1.00 95.69 179 LYS A CA 1
ATOM 1433 C C . LYS A 1 179 ? -11.714 3.363 6.868 1.00 95.69 179 LYS A C 1
ATOM 1435 O O . LYS A 1 179 ? -11.194 2.251 6.895 1.00 95.69 179 LYS A O 1
ATOM 1440 N N . VAL A 1 180 ? -12.106 4.012 7.960 1.00 94.50 180 VAL A N 1
ATOM 1441 C CA . VAL A 1 180 ? -11.915 3.494 9.320 1.00 94.50 180 VAL A CA 1
ATOM 1442 C C . VAL A 1 180 ? -13.249 3.484 10.044 1.00 94.50 180 VAL A C 1
ATOM 1444 O O . VAL A 1 180 ? -13.961 4.483 10.026 1.00 94.50 180 VAL A O 1
ATOM 1447 N N . PHE A 1 181 ? -13.585 2.363 10.669 1.00 93.00 181 PHE A N 1
ATOM 1448 C CA . PHE A 1 181 ? -14.807 2.210 11.453 1.00 93.00 181 PHE A CA 1
ATOM 1449 C C . PHE A 1 181 ? -14.595 1.234 12.609 1.00 93.00 181 PHE A C 1
ATOM 1451 O O . PHE A 1 181 ? -13.595 0.516 12.666 1.00 93.00 181 PHE A O 1
ATOM 1458 N N . THR A 1 182 ? -15.542 1.208 13.535 1.00 90.81 182 THR A N 1
ATOM 1459 C CA . THR A 1 182 ? -15.578 0.282 14.658 1.00 90.81 182 THR A CA 1
ATOM 1460 C C . THR A 1 182 ? -16.541 -0.859 14.355 1.00 90.81 182 THR A C 1
ATOM 1462 O O . THR A 1 182 ? -17.686 -0.654 13.958 1.00 90.81 182 THR A O 1
ATOM 1465 N N . LEU A 1 183 ? -16.072 -2.083 14.566 1.00 86.50 183 LEU A N 1
ATOM 1466 C CA . LEU A 1 183 ? -16.877 -3.289 14.560 1.00 86.50 183 LEU A CA 1
A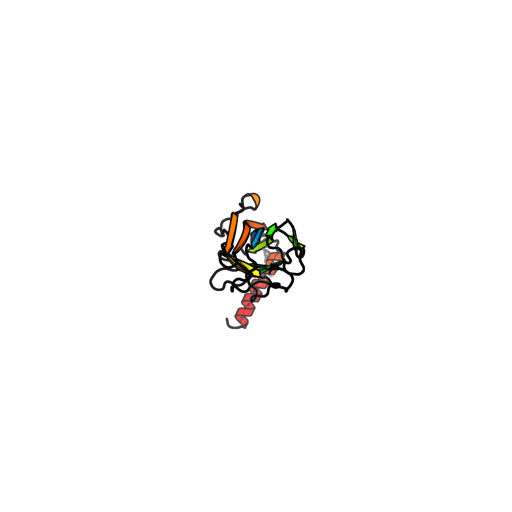TOM 1467 C C . LEU A 1 183 ? -17.092 -3.734 16.006 1.00 86.50 183 LEU A C 1
ATOM 1469 O O . LEU A 1 183 ? -16.152 -4.141 16.693 1.00 86.50 183 LEU A O 1
ATOM 1473 N N . ASN A 1 184 ? -18.340 -3.642 16.453 1.00 80.25 184 ASN A N 1
ATOM 1474 C CA . ASN A 1 184 ? -18.764 -4.100 17.766 1.00 80.25 184 ASN A CA 1
ATOM 1475 C C . ASN A 1 184 ? -19.265 -5.534 17.645 1.00 80.25 184 ASN A C 1
ATOM 1477 O O . ASN A 1 184 ? -20.139 -5.823 16.830 1.00 80.25 184 ASN A O 1
ATOM 1481 N N . TYR A 1 185 ? -18.706 -6.435 18.447 1.00 70.69 185 TYR A N 1
ATOM 1482 C CA . TYR A 1 185 ? -19.166 -7.814 18.510 1.00 70.69 185 TYR A CA 1
ATOM 1483 C C . TYR A 1 185 ? -19.348 -8.252 19.958 1.00 70.69 185 TYR A C 1
ATOM 1485 O O . TYR A 1 185 ? -18.601 -7.873 20.867 1.00 70.69 185 TYR A O 1
ATOM 1493 N N . GLN A 1 186 ? -20.380 -9.061 20.167 1.00 60.25 186 GLN A N 1
ATOM 1494 C CA . GLN A 1 186 ? -20.641 -9.691 21.448 1.00 60.25 186 GLN A CA 1
ATOM 1495 C C . GLN A 1 186 ? -19.764 -10.938 21.546 1.00 60.25 186 GLN A C 1
ATOM 1497 O O . GLN A 1 186 ? -19.961 -11.908 20.817 1.00 60.25 186 GLN A O 1
ATOM 1502 N N . CYS A 1 187 ? -18.762 -10.909 22.426 1.00 57.06 187 CYS A N 1
ATOM 1503 C CA . CYS A 1 187 ? -18.047 -12.129 22.784 1.00 57.06 187 CYS A CA 1
ATOM 1504 C C . CYS A 1 187 ? -18.836 -12.854 23.875 1.00 57.06 187 CYS A C 1
ATOM 1506 O O . CYS A 1 187 ? -18.996 -12.327 24.973 1.00 57.06 187 CYS A O 1
ATOM 1508 N N . GLY A 1 188 ? -19.290 -14.076 23.589 1.00 53.97 188 GLY A N 1
ATOM 1509 C CA . GLY A 1 188 ? -19.837 -14.970 24.611 1.00 53.97 188 GLY A CA 1
ATOM 1510 C C . GLY A 1 188 ? -18.775 -15.429 25.626 1.00 53.97 188 GLY A C 1
ATOM 1511 O O . GLY A 1 188 ? -17.571 -15.212 25.448 1.00 53.97 188 GLY A O 1
ATOM 1512 N N . ALA A 1 189 ? -19.209 -16.125 26.682 1.00 51.56 189 ALA A N 1
ATOM 1513 C CA . ALA A 1 189 ? -18.378 -16.533 27.825 1.00 51.56 189 ALA A CA 1
ATOM 1514 C C . ALA A 1 189 ? -17.098 -17.329 27.465 1.00 51.56 189 ALA A C 1
ATOM 1516 O O . ALA A 1 189 ? -16.091 -17.244 28.171 1.00 51.56 189 ALA A O 1
ATOM 1517 N N . ALA A 1 190 ? -17.093 -18.071 26.352 1.00 50.03 190 ALA A N 1
ATOM 1518 C CA . ALA A 1 190 ? -15.938 -18.855 25.897 1.00 50.03 190 ALA A CA 1
ATOM 1519 C C . ALA A 1 190 ? -14.746 -17.981 25.450 1.00 50.03 190 ALA A C 1
ATOM 1521 O O . ALA A 1 190 ? -13.594 -18.273 25.769 1.00 50.03 190 ALA A O 1
ATOM 1522 N N . CYS A 1 191 ? -15.023 -16.860 24.782 1.00 52.88 191 CYS A N 1
ATOM 1523 C CA . CYS A 1 191 ? -14.013 -15.896 24.339 1.00 52.88 191 CYS A CA 1
ATOM 1524 C C . CYS A 1 191 ? -13.377 -15.149 25.526 1.00 52.88 191 CYS A C 1
ATOM 1526 O O . CYS A 1 191 ? -12.183 -14.837 25.518 1.00 52.88 191 CYS A O 1
ATOM 1528 N N . GLN A 1 192 ? -14.151 -14.919 26.591 1.00 53.66 192 GLN A N 1
ATOM 1529 C CA . GLN A 1 192 ? -13.627 -14.333 27.821 1.00 53.66 192 GLN A CA 1
ATOM 1530 C C . GLN A 1 192 ? -12.690 -15.271 28.568 1.00 53.66 192 GLN A C 1
ATOM 1532 O O . GLN A 1 192 ? -11.642 -14.812 29.013 1.00 53.66 192 GLN A O 1
ATOM 1537 N N . ARG A 1 193 ? -13.010 -16.572 28.665 1.00 50.12 193 ARG A N 1
ATOM 1538 C CA . ARG A 1 193 ? -12.101 -17.548 29.287 1.00 50.12 193 ARG A CA 1
ATOM 1539 C C . ARG A 1 193 ? -10.753 -17.568 28.577 1.00 50.12 193 ARG A C 1
ATOM 1541 O O . ARG A 1 193 ? -9.742 -17.506 29.257 1.00 50.12 193 ARG A O 1
ATOM 1548 N N . ALA A 1 194 ? -10.724 -17.527 27.245 1.00 50.25 194 ALA A N 1
ATOM 1549 C CA . ALA A 1 194 ? -9.474 -17.456 26.484 1.00 50.25 194 ALA A CA 1
ATOM 1550 C C . ALA A 1 194 ? -8.683 -16.152 26.732 1.00 50.25 194 ALA A C 1
ATOM 1552 O O . ALA A 1 194 ? -7.466 -16.192 26.915 1.00 50.25 194 ALA A O 1
ATOM 1553 N N . LYS A 1 195 ? -9.356 -14.991 26.807 1.00 51.88 195 LYS A N 1
ATOM 1554 C CA . LYS A 1 195 ? -8.702 -13.711 27.145 1.00 51.88 195 LYS A CA 1
ATOM 1555 C C . LYS A 1 195 ? -8.186 -13.676 28.584 1.00 51.88 195 LYS A C 1
ATOM 1557 O O . LYS A 1 195 ? -7.063 -13.226 28.796 1.00 51.88 195 LYS A O 1
ATOM 1562 N N . LEU A 1 196 ? -8.967 -14.143 29.562 1.00 50.00 196 LEU A N 1
ATOM 1563 C CA . LEU A 1 196 ? -8.549 -14.209 30.966 1.00 50.00 196 LEU A CA 1
ATOM 1564 C C . LEU A 1 196 ? -7.385 -15.184 31.140 1.00 50.00 196 LEU A C 1
ATOM 1566 O O . LEU A 1 196 ? -6.425 -14.856 31.828 1.00 50.00 196 LEU A O 1
ATOM 1570 N N . TRP A 1 197 ? -7.443 -16.337 30.470 1.00 40.88 197 TRP A N 1
ATOM 1571 C CA . TRP A 1 197 ? -6.387 -17.341 30.499 1.00 40.88 197 TRP A CA 1
ATOM 1572 C C . TRP A 1 197 ? -5.092 -16.783 29.911 1.00 40.88 197 TRP A C 1
ATOM 1574 O O . TRP A 1 197 ? -4.076 -16.844 30.585 1.00 40.88 197 TRP A O 1
ATOM 1584 N N . ASN A 1 198 ? -5.125 -16.097 28.761 1.00 47.53 198 ASN A N 1
ATOM 1585 C CA . ASN A 1 198 ? -3.940 -15.430 28.202 1.00 47.53 198 ASN A CA 1
ATOM 1586 C C . ASN A 1 198 ? -3.412 -14.286 29.083 1.00 47.53 198 ASN A C 1
ATOM 1588 O O . ASN A 1 198 ? -2.199 -14.121 29.223 1.00 47.53 198 ASN A O 1
ATOM 1592 N N . LYS A 1 199 ? -4.296 -13.503 29.715 1.00 47.53 199 LYS A N 1
ATOM 1593 C CA . LYS A 1 199 ? -3.894 -12.410 30.614 1.00 47.53 199 LYS A CA 1
ATOM 1594 C C . LYS A 1 199 ? -3.231 -12.958 31.884 1.00 47.53 199 LYS A C 1
ATOM 1596 O O . LYS A 1 199 ? -2.163 -12.476 32.257 1.00 47.53 199 LYS A O 1
ATOM 1601 N N . LEU A 1 200 ? -3.797 -14.011 32.477 1.00 44.28 200 LEU A N 1
ATOM 1602 C CA . LEU A 1 200 ? -3.244 -14.722 33.633 1.00 44.28 200 LEU A CA 1
ATOM 1603 C C . LEU A 1 200 ? -1.945 -15.455 33.282 1.00 44.28 200 LEU A C 1
ATOM 1605 O O . LEU A 1 200 ? -0.972 -15.305 34.011 1.00 44.28 200 LEU A O 1
ATOM 1609 N N . HIS A 1 201 ? -1.871 -16.145 32.139 1.00 39.16 201 HIS A N 1
ATOM 1610 C CA . HIS A 1 201 ? -0.638 -16.788 31.675 1.00 39.16 201 HIS A CA 1
ATOM 1611 C C . HIS A 1 201 ? 0.473 -15.757 31.449 1.00 39.16 201 HIS A C 1
ATOM 1613 O O . HIS A 1 201 ? 1.591 -15.956 31.906 1.00 39.16 201 HIS A O 1
ATOM 1619 N N . SER A 1 202 ? 0.181 -14.617 30.812 1.00 47.16 202 SER A N 1
ATOM 1620 C CA . SER A 1 202 ? 1.181 -13.561 30.574 1.00 47.16 202 SER A CA 1
ATOM 1621 C C . SER A 1 202 ? 1.665 -12.870 31.856 1.00 47.16 202 SER A C 1
ATOM 1623 O O . SER A 1 202 ? 2.782 -12.357 31.900 1.00 47.16 202 SER A O 1
ATOM 1625 N N . SER A 1 203 ? 0.825 -12.835 32.893 1.00 49.31 203 SER A N 1
ATOM 1626 C CA . SER A 1 203 ? 1.165 -12.307 34.216 1.00 49.31 203 SER A CA 1
ATOM 1627 C C . SER A 1 203 ? 1.967 -13.327 35.026 1.00 49.31 203 SER A C 1
ATOM 1629 O O . SER A 1 203 ? 2.956 -12.960 35.654 1.00 49.31 203 SER A O 1
ATOM 1631 N N . TRP A 1 204 ? 1.607 -14.609 34.943 1.00 39.19 204 TRP A N 1
ATOM 1632 C CA . TRP A 1 204 ? 2.330 -15.707 35.581 1.00 39.19 204 TRP A CA 1
ATOM 1633 C C . TRP A 1 204 ? 3.727 -15.892 34.968 1.00 39.19 204 TRP A C 1
ATOM 1635 O O . TRP A 1 204 ? 4.709 -15.971 35.698 1.00 39.19 204 TRP A O 1
ATOM 1645 N N . TRP A 1 205 ? 3.852 -15.818 33.638 1.00 33.06 205 TRP A N 1
ATOM 1646 C CA . TRP A 1 205 ? 5.141 -15.860 32.930 1.00 33.06 205 TRP A CA 1
ATOM 1647 C C . TRP A 1 205 ? 6.046 -14.646 33.181 1.00 33.06 205 TRP A C 1
ATOM 1649 O O . TRP A 1 205 ? 7.261 -14.785 33.049 1.00 33.06 205 TRP A O 1
ATOM 1659 N N . ARG A 1 206 ? 5.488 -13.473 33.513 1.00 47.75 206 ARG A N 1
ATOM 1660 C CA . ARG A 1 206 ? 6.274 -12.308 33.967 1.00 47.75 206 ARG A CA 1
ATOM 1661 C C . ARG A 1 206 ? 6.771 -12.504 35.396 1.00 47.75 206 ARG A C 1
ATOM 1663 O O . ARG A 1 206 ? 7.961 -12.385 35.653 1.00 47.75 206 ARG A O 1
ATOM 1670 N N . LYS A 1 207 ? 5.889 -12.984 36.278 1.00 43.62 207 LYS A N 1
ATOM 1671 C CA . LYS A 1 207 ? 6.221 -13.294 37.674 1.00 43.62 207 LYS A CA 1
ATOM 1672 C C . LYS A 1 207 ? 7.281 -14.397 37.818 1.00 43.62 207 LYS A C 1
ATOM 1674 O O . LYS A 1 207 ? 8.094 -14.329 38.728 1.00 43.62 207 LYS A O 1
ATOM 1679 N N . ILE A 1 208 ? 7.304 -15.384 36.916 1.00 44.34 208 ILE A N 1
ATOM 1680 C CA . ILE A 1 208 ? 8.343 -16.434 36.873 1.00 44.34 208 ILE A CA 1
ATOM 1681 C C . ILE A 1 208 ? 9.677 -15.916 36.321 1.00 44.34 208 ILE A C 1
ATOM 1683 O O . ILE A 1 208 ? 10.726 -16.430 36.696 1.00 44.34 208 ILE A O 1
ATOM 1687 N N . ARG A 1 209 ? 9.660 -14.898 35.452 1.00 39.91 209 ARG A N 1
ATOM 1688 C CA . ARG A 1 209 ? 10.873 -14.305 34.866 1.00 39.91 209 ARG A CA 1
ATOM 1689 C C . ARG A 1 209 ? 11.484 -13.169 35.689 1.00 39.91 209 ARG A C 1
ATOM 1691 O O . ARG A 1 209 ? 12.539 -12.677 35.308 1.00 39.91 209 ARG A O 1
ATOM 1698 N N . GLY A 1 210 ? 10.870 -12.790 36.811 1.00 40.97 210 GLY A N 1
ATOM 1699 C CA . GLY A 1 210 ? 11.373 -11.708 37.660 1.00 40.97 210 GLY A CA 1
ATOM 1700 C C . GLY A 1 210 ? 11.283 -10.322 37.011 1.00 40.97 210 GLY A C 1
ATOM 1701 O O . GLY A 1 210 ? 12.082 -9.456 37.353 1.00 40.97 210 GLY A O 1
ATOM 1702 N N . GLU A 1 211 ? 10.337 -10.134 36.082 1.00 44.06 211 GLU A N 1
ATOM 1703 C CA . GLU A 1 211 ? 9.948 -8.825 35.526 1.00 44.06 211 GLU A CA 1
ATOM 1704 C C . GLU A 1 211 ? 8.755 -8.223 36.279 1.00 44.06 211 GLU A C 1
ATOM 1706 O O . GLU A 1 211 ? 7.793 -8.978 36.578 1.00 44.06 211 GLU A O 1
#

Sequence (211 aa):
MRGRSVLIGLLLTVFVSPVVNHTTSLRVVLVRWSKFHQAAPIQLDGRPCVSTDKQPPSCSPAFEICLLNSFPNRRCTQTSRFGGYLTAYRLRRTIFFGSRLPGGLQNPMRFLVDKQEPAPALLLSVTTVDFEPDNLLAKFLVKIPWFPYDVDVAERDAKWQYYELSNKFSKIMINLSIKVFTLNYQCGAACQRAKLWNKLHSSWWRKIRGE

pLDDT: mean 77.4, std 21.73, range [28.53, 98.31]